Protein AF-A0A7S1M4D8-F1 (afdb_monomer_lite)

Organism: Alexandrium catenella (NCBI:txid2925)

InterPro domains:
  IPR001315 CARD domain [PS50209] (123-192)

Sequence (192 aa):
PPPGLALTLGPVRHLDATHDVLGPVLLGRRVVQRLGALAPLVGGPAPAKPLSLRAVPSAPVEALPSAEAASDALPREPVILKTAPAEVPADSRPFLLEETPEATTTEELEVMGTDLDTRDAEVQELKQQVFSRERQEAVAALDSRLAAVSQRLQDLEARGVLAGEGREQLEMQGGWLKERIRHLVRLTRKLQ

Radius of gyration: 21.68 Å; chains: 1; bounding box: 53×42×65 Å

Structure (mmCIF, N/CA/C/O backbone):
data_AF-A0A7S1M4D8-F1
#
_entry.id   AF-A0A7S1M4D8-F1
#
loop_
_atom_site.group_PDB
_atom_site.id
_atom_site.type_symbol
_atom_site.label_atom_id
_atom_site.label_alt_id
_atom_site.label_comp_id
_atom_site.label_asym_id
_atom_site.label_entity_id
_atom_site.label_seq_id
_atom_site.pdbx_PDB_ins_code
_atom_site.Cartn_x
_atom_site.Cartn_y
_atom_site.Cartn_z
_atom_site.occupancy
_atom_site.B_iso_or_equiv
_atom_site.auth_seq_id
_atom_site.auth_comp_id
_atom_site.auth_asym_id
_atom_site.auth_atom_id
_atom_site.pdbx_PDB_model_num
ATOM 1 N N . PRO A 1 1 ? -27.090 -10.532 -5.649 1.00 57.12 1 PRO A N 1
ATOM 2 C CA . PRO A 1 1 ? -26.111 -9.416 -5.684 1.00 57.12 1 PRO A CA 1
ATOM 3 C C . PRO A 1 1 ? -26.302 -8.663 -7.004 1.00 57.12 1 PRO A C 1
ATOM 5 O O . PRO A 1 1 ? -26.613 -9.329 -7.992 1.00 57.12 1 PRO A O 1
ATOM 8 N N . PRO A 1 2 ? -26.202 -7.324 -7.042 1.00 58.47 2 PRO A N 1
ATOM 9 C CA . PRO A 1 2 ? -26.192 -6.616 -8.315 1.00 58.47 2 PRO A CA 1
ATOM 10 C C . PRO A 1 2 ? -24.997 -7.099 -9.156 1.00 58.47 2 PRO A C 1
ATOM 12 O O . PRO A 1 2 ? -23.958 -7.439 -8.581 1.00 58.47 2 PRO A O 1
ATOM 15 N N . PRO A 1 3 ? -25.135 -7.166 -10.490 1.00 76.38 3 PRO A N 1
ATOM 16 C CA . PRO A 1 3 ? -24.021 -7.515 -11.360 1.00 76.38 3 PRO A CA 1
ATOM 17 C C . PRO A 1 3 ? -22.885 -6.508 -11.158 1.00 76.38 3 PRO A C 1
ATOM 19 O O . PRO A 1 3 ? -23.111 -5.297 -11.120 1.00 76.38 3 PRO A O 1
ATOM 22 N N . GLY A 1 4 ? -21.669 -7.019 -11.005 1.00 79.81 4 GLY A N 1
ATOM 23 C CA . GLY A 1 4 ? -20.479 -6.219 -10.753 1.00 79.81 4 GLY A CA 1
ATOM 24 C C . GLY A 1 4 ? -19.233 -6.903 -11.295 1.00 79.81 4 GLY A C 1
ATOM 25 O O . GLY A 1 4 ? -19.229 -8.107 -11.541 1.00 79.81 4 GLY A O 1
ATOM 26 N N . LEU A 1 5 ? -18.180 -6.114 -11.492 1.00 82.44 5 LEU A N 1
ATOM 27 C CA . LEU A 1 5 ? -16.868 -6.590 -11.913 1.00 82.44 5 LEU A CA 1
ATOM 28 C C . LEU A 1 5 ? -15.914 -6.526 -10.719 1.00 82.44 5 LEU A C 1
ATOM 30 O O . LEU A 1 5 ? -15.812 -5.486 -10.069 1.00 82.44 5 LEU A O 1
ATOM 34 N N . ALA A 1 6 ? -15.195 -7.615 -10.463 1.00 83.94 6 ALA A N 1
ATOM 35 C CA . ALA A 1 6 ? -14.139 -7.668 -9.461 1.00 83.94 6 ALA A CA 1
ATOM 36 C C . ALA A 1 6 ? -12.779 -7.871 -10.140 1.00 83.94 6 ALA A C 1
ATOM 38 O O . ALA A 1 6 ? -12.644 -8.690 -11.047 1.00 83.94 6 ALA A O 1
ATOM 39 N N . LEU A 1 7 ? -11.766 -7.135 -9.681 1.00 83.81 7 LEU A N 1
ATOM 40 C CA . LEU A 1 7 ? -10.372 -7.336 -10.072 1.00 83.81 7 LEU A CA 1
ATOM 41 C C . LEU A 1 7 ? -9.637 -8.002 -8.913 1.00 83.81 7 LEU A C 1
ATOM 43 O O . LEU A 1 7 ? -9.520 -7.429 -7.830 1.00 83.81 7 LEU A O 1
ATOM 47 N N . THR A 1 8 ? -9.130 -9.209 -9.136 1.00 83.44 8 THR A N 1
ATOM 48 C CA . THR A 1 8 ? -8.369 -9.946 -8.127 1.00 83.44 8 THR A CA 1
ATOM 49 C C . THR A 1 8 ? -6.874 -9.697 -8.299 1.00 83.44 8 THR A C 1
ATOM 51 O O . THR A 1 8 ? -6.328 -9.875 -9.387 1.00 83.44 8 THR A O 1
ATOM 54 N N . LEU A 1 9 ? -6.187 -9.340 -7.214 1.00 79.69 9 LEU A N 1
ATOM 55 C CA . LEU A 1 9 ? -4.731 -9.115 -7.199 1.00 79.69 9 LEU A CA 1
ATOM 56 C C . LEU A 1 9 ? -3.914 -10.407 -7.052 1.00 79.69 9 LEU A C 1
ATOM 58 O O . LEU A 1 9 ? -2.685 -10.375 -7.034 1.00 79.69 9 LEU A O 1
ATOM 62 N N . GLY A 1 10 ? -4.597 -11.539 -6.916 1.00 79.69 10 GLY A N 1
ATOM 63 C CA . GLY A 1 10 ? -4.019 -12.861 -6.744 1.00 79.69 10 GLY A CA 1
ATOM 64 C C . GLY A 1 10 ? -5.106 -13.935 -6.776 1.00 79.69 10 GLY A C 1
ATOM 65 O O . GLY A 1 10 ? -6.265 -13.618 -7.039 1.00 79.69 10 GLY A O 1
ATOM 66 N N . PRO A 1 11 ? -4.753 -15.202 -6.517 1.00 77.88 11 PRO A N 1
ATOM 67 C CA . PRO A 1 11 ? -5.716 -16.298 -6.490 1.00 77.88 11 PRO A CA 1
ATOM 68 C C . PRO A 1 11 ? -6.728 -16.139 -5.347 1.00 77.88 11 PRO A C 1
ATOM 70 O O . PRO A 1 11 ? -6.334 -16.013 -4.187 1.00 77.88 11 PRO A O 1
ATOM 73 N N . VAL A 1 12 ? -8.028 -16.199 -5.656 1.00 85.50 12 VAL A N 1
ATOM 74 C CA . VAL A 1 12 ? -9.113 -16.054 -4.669 1.00 85.50 12 VAL A CA 1
ATOM 75 C C . VAL A 1 12 ? -10.111 -17.208 -4.798 1.00 85.50 12 VAL A C 1
ATOM 77 O O . VAL A 1 12 ? -11.212 -17.053 -5.312 1.00 85.50 12 VAL A O 1
ATOM 80 N N . ARG A 1 13 ? -9.729 -18.382 -4.282 1.00 86.19 13 ARG A N 1
ATOM 81 C CA . ARG A 1 13 ? -10.455 -19.655 -4.493 1.00 86.19 13 ARG A CA 1
ATOM 82 C C . ARG A 1 13 ? -11.923 -19.662 -4.061 1.00 86.19 13 ARG A C 1
ATOM 84 O O . ARG A 1 13 ? -12.706 -20.468 -4.542 1.00 86.19 13 ARG A O 1
ATOM 91 N N . HIS A 1 14 ? -12.307 -18.802 -3.121 1.00 86.19 14 HIS A N 1
ATOM 92 C CA . HIS A 1 14 ? -13.698 -18.731 -2.674 1.00 86.19 14 HIS A CA 1
ATOM 93 C C . HIS A 1 14 ? -14.623 -18.055 -3.702 1.00 86.19 14 HIS A C 1
ATOM 95 O O . HIS A 1 14 ? -15.839 -18.218 -3.618 1.00 86.19 14 HIS A O 1
ATOM 101 N N . LEU A 1 15 ? -14.069 -17.316 -4.672 1.00 85.31 15 LEU A N 1
ATOM 102 C CA . LEU A 1 15 ? -14.840 -16.706 -5.757 1.00 85.31 15 LEU A CA 1
ATOM 103 C C . LEU A 1 15 ? -15.118 -17.690 -6.897 1.00 85.31 15 LEU A C 1
ATOM 105 O O . LEU A 1 15 ? -16.124 -17.521 -7.578 1.00 85.31 15 LEU A O 1
ATOM 109 N N . ASP A 1 16 ? -14.321 -18.753 -7.038 1.00 83.94 16 ASP A N 1
ATOM 110 C CA . ASP A 1 16 ? -14.433 -19.737 -8.128 1.00 83.94 16 ASP A CA 1
ATOM 111 C C . ASP A 1 16 ? -15.818 -20.412 -8.197 1.00 83.94 16 ASP A C 1
ATOM 113 O O . ASP A 1 16 ? -16.265 -20.814 -9.264 1.00 83.94 16 ASP A O 1
ATOM 117 N N . ALA A 1 17 ? -16.517 -20.534 -7.061 1.00 87.75 17 ALA A N 1
ATOM 118 C CA . ALA A 1 17 ? -17.850 -21.143 -6.990 1.00 87.75 17 ALA A CA 1
ATOM 119 C C . ALA A 1 17 ? -19.007 -20.155 -7.232 1.00 87.75 17 ALA A C 1
ATOM 121 O O . ALA A 1 17 ? -20.161 -20.570 -7.315 1.00 87.75 17 ALA A O 1
ATOM 122 N N . THR A 1 18 ? -18.728 -18.850 -7.254 1.00 88.81 18 THR A N 1
ATOM 123 C CA . THR A 1 18 ? -19.762 -17.799 -7.203 1.00 88.81 18 THR A CA 1
ATOM 124 C C . THR A 1 18 ? -19.636 -16.748 -8.300 1.00 88.81 18 THR A C 1
ATOM 126 O O . THR A 1 18 ? -20.588 -16.000 -8.514 1.00 88.81 18 THR A O 1
ATOM 129 N N . HIS A 1 19 ? -18.490 -16.675 -8.978 1.00 86.19 19 HIS A N 1
ATOM 130 C CA . HIS A 1 19 ? -18.190 -15.669 -9.988 1.00 86.19 19 HIS A CA 1
ATOM 131 C C . HIS A 1 19 ? -17.635 -16.325 -11.248 1.00 86.19 19 HIS A C 1
ATOM 133 O O . HIS A 1 19 ? -16.790 -17.216 -11.178 1.00 86.19 19 HIS A O 1
ATOM 139 N N . ASP A 1 20 ? -18.057 -15.813 -12.400 1.00 85.88 20 ASP A N 1
ATOM 140 C CA . ASP A 1 20 ? -17.483 -16.202 -13.680 1.00 85.88 20 ASP A CA 1
ATOM 141 C C . ASP A 1 20 ? -16.147 -15.481 -13.895 1.00 85.88 20 ASP A C 1
ATOM 143 O O . ASP A 1 20 ? -16.050 -14.251 -13.807 1.00 85.88 20 ASP A O 1
ATOM 147 N N . VAL A 1 21 ? -15.097 -16.245 -14.199 1.00 83.81 21 VAL A N 1
ATOM 148 C CA . VAL A 1 21 ? -13.771 -15.693 -14.493 1.00 83.81 21 VAL A CA 1
ATOM 149 C C . VAL A 1 21 ? -13.733 -15.230 -15.946 1.00 83.81 21 VAL A C 1
ATOM 151 O O . VAL A 1 21 ? -13.665 -16.041 -16.865 1.00 83.81 21 VAL A O 1
ATOM 154 N N . LEU A 1 22 ? -13.740 -13.911 -16.156 1.00 83.38 22 LEU A N 1
ATOM 155 C CA . LEU A 1 22 ? -13.691 -13.323 -17.502 1.00 83.38 22 LEU A CA 1
ATOM 156 C C . LEU A 1 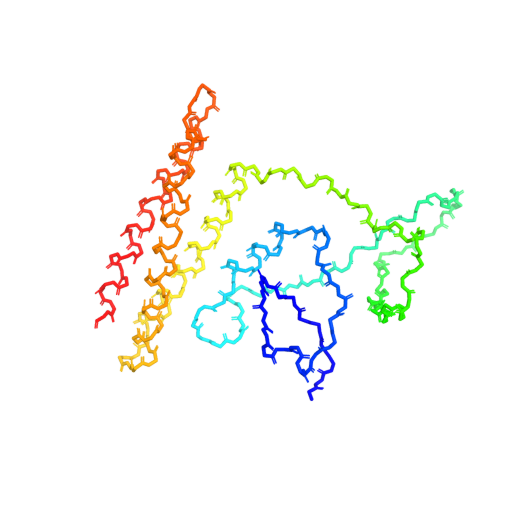22 ? -12.311 -13.436 -18.168 1.00 83.38 22 LEU A C 1
ATOM 158 O O . LEU A 1 22 ? -12.218 -13.446 -19.392 1.00 83.38 22 LEU A O 1
ATOM 162 N N . GLY A 1 23 ? -11.240 -13.501 -17.375 1.00 81.88 23 GLY A N 1
ATOM 163 C CA . GLY A 1 23 ? -9.872 -13.634 -17.868 1.00 81.88 23 GLY A CA 1
ATOM 164 C C . GLY A 1 23 ? -8.847 -12.868 -17.029 1.00 81.88 23 GLY A C 1
ATOM 165 O O . GLY A 1 23 ? -9.208 -12.141 -16.100 1.00 81.88 23 GLY A O 1
ATOM 166 N N . PRO A 1 24 ? -7.550 -13.037 -17.329 1.00 79.00 24 PRO A N 1
ATOM 167 C CA . PRO A 1 24 ? -6.489 -12.315 -16.646 1.00 79.00 24 PRO A CA 1
ATOM 168 C C . PRO A 1 24 ? -6.433 -10.847 -17.083 1.00 79.00 24 PRO A C 1
ATOM 170 O O . PRO A 1 24 ? -6.743 -10.493 -18.220 1.00 79.00 24 PRO A O 1
ATOM 173 N N . VAL A 1 25 ? -5.935 -9.990 -16.192 1.00 71.75 25 VAL A N 1
ATOM 174 C CA . VAL A 1 25 ? -5.553 -8.624 -16.557 1.00 71.75 25 VAL A CA 1
ATOM 175 C C . VAL A 1 25 ? -4.286 -8.678 -17.407 1.00 71.75 25 VAL A C 1
ATOM 177 O O . VAL A 1 25 ? -3.211 -9.024 -16.909 1.00 71.75 25 VAL A O 1
ATOM 180 N N . LEU A 1 26 ? -4.425 -8.330 -18.685 1.00 66.75 26 LEU A N 1
ATOM 181 C CA . LEU A 1 26 ? -3.321 -8.323 -19.647 1.00 66.75 26 LEU A CA 1
ATOM 182 C C . LEU A 1 26 ? -2.485 -7.039 -19.562 1.00 66.75 26 LEU A C 1
ATOM 184 O O . LEU A 1 26 ? -1.266 -7.097 -19.676 1.00 66.75 26 LEU A O 1
ATOM 188 N N . LEU A 1 27 ? -3.132 -5.899 -19.300 1.00 67.69 27 LEU A N 1
ATOM 189 C CA . LEU A 1 27 ? -2.520 -4.568 -19.311 1.00 67.69 27 LEU A CA 1
ATOM 190 C C . LEU A 1 27 ? -2.776 -3.805 -18.016 1.00 67.69 27 LEU A C 1
ATOM 192 O O . LEU A 1 27 ? -3.723 -4.081 -17.284 1.00 67.69 27 LEU A O 1
ATOM 196 N N . GLY A 1 28 ? -1.926 -2.819 -17.722 1.00 71.88 28 GLY A N 1
ATOM 197 C CA . GLY A 1 28 ? -2.133 -1.954 -16.561 1.00 71.88 28 GLY A CA 1
ATOM 198 C C . GLY A 1 28 ? -1.924 -2.659 -15.218 1.00 71.88 28 GLY A C 1
ATOM 199 O O . GLY A 1 28 ? -2.436 -2.197 -14.200 1.00 71.88 28 GLY A O 1
ATOM 200 N N . ARG A 1 29 ? -1.129 -3.740 -15.172 1.00 74.44 29 ARG A N 1
ATOM 201 C CA . ARG A 1 29 ? -0.730 -4.413 -13.918 1.00 74.44 29 ARG A CA 1
ATOM 202 C C . ARG A 1 29 ? -0.230 -3.429 -12.858 1.00 74.44 29 ARG A C 1
ATOM 204 O O . ARG A 1 29 ? -0.531 -3.598 -11.683 1.00 74.44 29 ARG A O 1
ATOM 211 N N . ARG A 1 30 ? 0.470 -2.370 -13.276 1.00 74.12 30 ARG A N 1
ATOM 212 C CA . ARG A 1 30 ? 0.946 -1.281 -12.406 1.00 74.12 30 ARG A CA 1
ATOM 213 C C . ARG A 1 30 ? -0.204 -0.506 -11.765 1.00 74.12 30 ARG A C 1
ATOM 215 O O . ARG A 1 30 ? -0.201 -0.280 -10.560 1.00 74.12 30 ARG A O 1
ATOM 222 N N . VAL A 1 31 ? -1.217 -0.146 -12.554 1.00 79.38 31 VAL A N 1
ATOM 223 C CA . VAL A 1 31 ? -2.439 0.494 -12.046 1.00 79.38 31 VAL A CA 1
ATOM 224 C C . VAL A 1 31 ? -3.123 -0.438 -11.056 1.00 79.38 31 VAL A C 1
ATOM 226 O O . VAL A 1 31 ? -3.460 -0.016 -9.960 1.00 79.38 31 VAL A O 1
ATOM 229 N N . VAL A 1 32 ? -3.230 -1.722 -11.386 1.00 82.81 32 VAL A N 1
ATOM 230 C CA . VAL A 1 32 ? -3.814 -2.741 -10.508 1.00 82.81 32 VAL A CA 1
ATOM 231 C C . VAL A 1 32 ? -3.030 -2.899 -9.196 1.00 82.81 32 VAL A C 1
ATOM 233 O O . VAL A 1 32 ? -3.632 -2.972 -8.128 1.00 82.81 32 VAL A O 1
ATOM 236 N N . GLN A 1 33 ? -1.697 -2.859 -9.229 1.00 83.69 33 GLN A N 1
ATOM 237 C CA . GLN A 1 33 ? -0.863 -2.857 -8.021 1.00 83.69 33 GLN A CA 1
ATOM 238 C C . GLN A 1 33 ? -1.064 -1.595 -7.177 1.00 83.69 33 GLN A C 1
ATOM 240 O O . GLN A 1 33 ? -1.179 -1.701 -5.957 1.00 83.69 33 GLN A O 1
ATOM 245 N N . ARG A 1 34 ? -1.152 -0.413 -7.802 1.00 84.00 34 ARG A N 1
ATOM 246 C CA . ARG A 1 34 ? -1.465 0.846 -7.106 1.00 84.00 34 ARG A CA 1
ATOM 247 C C . ARG A 1 34 ? -2.858 0.810 -6.480 1.00 84.00 34 ARG A C 1
ATOM 249 O O . ARG A 1 34 ? -3.006 1.190 -5.327 1.00 84.00 34 ARG A O 1
ATOM 256 N N . LEU A 1 35 ? -3.857 0.294 -7.196 1.00 84.06 35 LEU A N 1
ATOM 257 C CA . LEU A 1 35 ? -5.199 0.061 -6.653 1.00 84.06 35 LEU A CA 1
ATOM 258 C C . LEU A 1 35 ? -5.141 -0.873 -5.439 1.00 84.06 35 LEU A C 1
ATOM 260 O O . LEU A 1 35 ? -5.786 -0.612 -4.431 1.00 84.06 35 LEU A O 1
ATOM 264 N N . GLY A 1 36 ? -4.308 -1.913 -5.502 1.00 85.56 36 GLY A N 1
ATOM 265 C CA . GLY A 1 36 ? -4.050 -2.791 -4.367 1.00 85.56 36 GLY A CA 1
ATOM 266 C C . GLY A 1 36 ? -3.360 -2.118 -3.186 1.00 85.56 36 GLY A C 1
ATOM 267 O O . GLY A 1 36 ? -3.671 -2.440 -2.045 1.00 85.56 36 GLY A O 1
ATOM 268 N N . ALA A 1 37 ? -2.453 -1.173 -3.431 1.00 87.06 37 ALA A N 1
ATOM 269 C CA . ALA A 1 37 ? -1.824 -0.380 -2.375 1.00 87.06 37 ALA A CA 1
ATOM 270 C C . ALA A 1 37 ? -2.839 0.523 -1.649 1.00 87.06 37 ALA A C 1
ATOM 272 O O . ALA A 1 37 ? -2.722 0.728 -0.442 1.00 87.06 37 ALA A O 1
ATOM 273 N N . LEU A 1 38 ? -3.855 1.000 -2.376 1.00 85.88 38 LEU A N 1
ATOM 274 C CA . LEU A 1 38 ? -4.949 1.833 -1.866 1.00 85.88 38 LEU A CA 1
ATOM 275 C C . LEU A 1 38 ? -6.070 1.040 -1.178 1.00 85.88 38 LEU A C 1
ATOM 277 O O . LEU A 1 38 ? -6.971 1.649 -0.600 1.00 85.88 38 LEU A O 1
ATOM 281 N N . ALA A 1 39 ? -6.055 -0.293 -1.265 1.00 84.94 39 ALA A N 1
ATOM 282 C CA . ALA A 1 39 ? -7.073 -1.121 -0.636 1.00 84.94 39 ALA A CA 1
ATOM 283 C C . ALA A 1 39 ? -6.999 -0.962 0.893 1.00 84.94 39 ALA A C 1
ATOM 285 O O . ALA A 1 39 ? -5.898 -1.066 1.451 1.00 84.94 39 ALA A O 1
ATOM 286 N N . PRO A 1 40 ? -8.133 -0.704 1.566 1.00 84.00 40 PRO A N 1
ATOM 287 C CA . PRO A 1 40 ? -8.158 -0.539 3.010 1.00 84.00 40 PRO A CA 1
ATOM 288 C C . PRO A 1 40 ? -7.843 -1.872 3.694 1.00 84.00 40 PRO A C 1
ATOM 290 O O . PRO A 1 40 ? -8.315 -2.930 3.271 1.00 84.00 40 PRO A O 1
ATOM 293 N N . LEU A 1 41 ? -7.061 -1.824 4.768 1.00 82.56 41 LEU A N 1
ATOM 294 C CA . LEU A 1 41 ? -6.899 -2.955 5.689 1.00 82.56 41 LEU A CA 1
ATOM 295 C C . LEU A 1 41 ? -7.924 -2.914 6.828 1.00 82.56 41 LEU A C 1
ATOM 297 O O . LEU A 1 41 ? -8.144 -3.920 7.499 1.00 82.56 41 LEU A O 1
ATOM 301 N N . VAL A 1 42 ? -8.536 -1.747 7.045 1.00 77.00 42 VAL A N 1
ATOM 302 C CA . VAL A 1 42 ? -9.426 -1.429 8.164 1.00 77.00 42 VAL A CA 1
ATOM 303 C C . VAL A 1 42 ? -10.565 -0.544 7.653 1.00 77.00 42 VAL A C 1
ATOM 305 O O . VAL A 1 42 ? -10.361 0.233 6.729 1.00 77.00 42 VAL A O 1
ATOM 308 N N . GLY A 1 43 ? -11.752 -0.615 8.262 1.00 62.78 43 GLY A N 1
ATOM 309 C CA . GLY A 1 43 ? -12.792 0.403 8.039 1.00 62.78 43 GLY A CA 1
ATOM 310 C C . GLY A 1 43 ? -13.778 0.119 6.901 1.00 62.78 43 GLY A C 1
ATOM 311 O O . GLY A 1 43 ? -14.476 1.023 6.449 1.00 62.78 43 GLY A O 1
ATOM 312 N N . GLY A 1 44 ? -13.898 -1.139 6.470 1.00 71.56 44 GLY A N 1
ATOM 313 C CA . GLY A 1 44 ? -14.871 -1.566 5.461 1.00 71.56 44 GLY A CA 1
ATOM 314 C C . GLY A 1 44 ? -14.288 -1.663 4.045 1.00 71.56 44 GLY A C 1
ATOM 315 O O . GLY A 1 44 ? -13.079 -1.582 3.860 1.00 71.56 44 GLY A O 1
ATOM 316 N N . PRO A 1 45 ? -15.129 -1.896 3.021 1.00 74.25 45 PRO A N 1
ATOM 317 C CA . PRO A 1 45 ? -14.658 -2.235 1.676 1.00 74.25 45 PRO A CA 1
ATOM 318 C C . PRO A 1 45 ? -14.204 -1.027 0.837 1.00 74.25 45 PRO A C 1
ATOM 320 O O . PRO A 1 45 ? -13.781 -1.210 -0.304 1.00 74.25 45 PRO A O 1
ATOM 323 N N . ALA A 1 46 ? -14.338 0.202 1.345 1.00 74.00 46 ALA A N 1
ATOM 324 C CA . ALA A 1 46 ? -14.108 1.419 0.571 1.00 74.00 46 ALA A CA 1
ATOM 325 C C . ALA A 1 46 ? -12.682 1.967 0.771 1.00 74.00 46 ALA A C 1
ATOM 327 O O . ALA A 1 46 ? -12.241 2.095 1.911 1.00 74.00 46 ALA A O 1
ATOM 328 N N . PRO A 1 47 ? -11.959 2.334 -0.304 1.00 77.69 47 PRO A N 1
ATOM 329 C CA . PRO A 1 47 ? -10.646 2.960 -0.179 1.00 77.69 47 PRO A CA 1
ATOM 330 C C . PRO A 1 47 ? -10.749 4.339 0.481 1.00 77.69 47 PRO A C 1
ATOM 332 O O . PRO A 1 47 ? -11.710 5.075 0.253 1.00 77.69 47 PRO A O 1
ATOM 335 N N . ALA A 1 48 ? -9.708 4.727 1.224 1.00 72.25 48 ALA A N 1
ATOM 336 C CA . ALA A 1 48 ? -9.640 6.033 1.891 1.00 72.25 48 ALA A CA 1
ATOM 337 C C . ALA A 1 48 ? -9.724 7.215 0.905 1.00 72.25 48 ALA A C 1
ATOM 339 O O . ALA A 1 48 ? -10.223 8.290 1.237 1.00 72.25 48 ALA A O 1
ATOM 340 N N . LYS A 1 49 ? -9.244 7.019 -0.331 1.00 73.44 49 LYS A N 1
ATOM 341 C CA . LYS A 1 49 ? -9.382 7.983 -1.428 1.00 73.44 49 LYS A CA 1
ATOM 342 C C . LYS A 1 49 ? -10.420 7.466 -2.426 1.00 73.44 49 LYS A C 1
ATOM 344 O O . LYS A 1 49 ? -10.267 6.336 -2.890 1.00 73.44 49 LYS A O 1
ATOM 349 N N . PRO A 1 50 ? -11.438 8.264 -2.797 1.00 74.12 50 PRO A N 1
ATOM 350 C CA . PRO A 1 50 ? -12.431 7.842 -3.775 1.00 74.12 50 PRO A CA 1
ATOM 351 C C . PRO A 1 50 ? -11.769 7.614 -5.136 1.00 74.12 50 PRO A C 1
ATOM 353 O O . PRO A 1 50 ? -10.960 8.421 -5.597 1.00 74.12 50 PRO A O 1
ATOM 356 N N . LEU A 1 5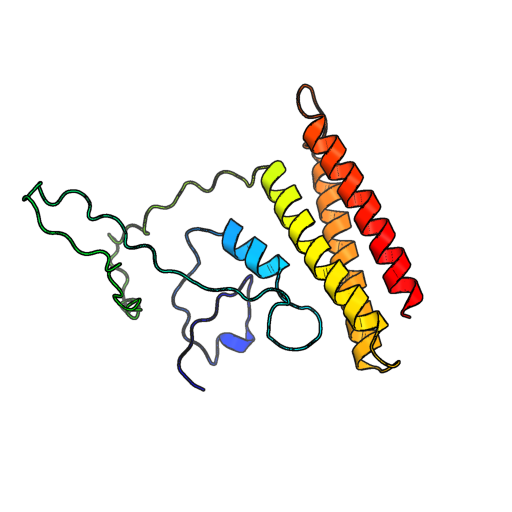1 ? -12.134 6.508 -5.780 1.00 70.75 51 LEU A N 1
ATOM 357 C CA . LEU A 1 51 ? -11.604 6.101 -7.077 1.00 70.75 51 LEU A CA 1
ATOM 358 C C . LEU A 1 51 ? -12.724 6.088 -8.109 1.00 70.75 51 LEU A C 1
ATOM 360 O O . LEU A 1 51 ? -13.850 5.689 -7.820 1.00 70.75 51 LEU A O 1
ATOM 364 N N . SER A 1 52 ? -12.403 6.512 -9.328 1.00 73.12 52 SER A N 1
ATOM 365 C CA . SER A 1 52 ? -13.310 6.416 -10.468 1.00 73.12 52 SER A CA 1
ATOM 366 C C . SER A 1 52 ? -12.592 5.763 -11.640 1.00 73.12 52 SER A C 1
ATOM 368 O O . SER A 1 52 ? -11.415 6.024 -11.890 1.00 73.12 52 SER A O 1
ATOM 370 N N . LEU A 1 53 ? -13.305 4.885 -12.344 1.00 65.88 53 LEU A N 1
ATOM 371 C CA . LEU A 1 53 ? -12.845 4.308 -13.598 1.00 65.88 53 LEU A CA 1
ATOM 372 C C . LEU A 1 53 ? -13.448 5.125 -14.732 1.00 65.88 53 LEU A C 1
ATOM 374 O O . LEU A 1 53 ? -14.666 5.271 -14.825 1.00 65.88 53 LEU A O 1
ATOM 378 N N . ARG A 1 54 ? -12.588 5.657 -15.596 1.00 63.56 54 ARG A N 1
ATOM 379 C CA . ARG A 1 54 ? -13.011 6.356 -16.803 1.00 63.56 54 ARG A CA 1
ATOM 380 C C . ARG A 1 54 ? -12.618 5.521 -18.008 1.00 63.56 54 ARG A C 1
ATOM 382 O O . ARG A 1 54 ? -11.437 5.265 -18.219 1.00 63.56 54 ARG A O 1
ATOM 389 N N . ALA A 1 55 ? -13.609 5.132 -18.802 1.00 61.06 55 ALA A N 1
ATOM 390 C CA . ALA A 1 55 ? -13.348 4.610 -20.131 1.00 61.06 55 ALA A CA 1
ATOM 391 C C . ALA A 1 55 ? -12.799 5.752 -20.990 1.00 61.06 55 ALA A C 1
ATOM 393 O O . ALA A 1 55 ? -13.436 6.799 -21.129 1.00 61.06 55 ALA A O 1
ATOM 394 N N . VAL A 1 56 ? -11.593 5.568 -21.518 1.00 55.81 56 VAL A N 1
ATOM 395 C CA . VAL A 1 56 ? -11.063 6.438 -22.563 1.00 55.81 56 VAL A CA 1
ATOM 396 C C . VAL A 1 56 ? -11.418 5.755 -23.878 1.00 55.81 56 VAL A C 1
ATOM 398 O O . VAL A 1 56 ? -11.001 4.611 -24.069 1.00 55.81 56 VAL A O 1
ATOM 401 N N . PRO A 1 57 ? -12.221 6.384 -24.753 1.00 57.59 57 PRO A N 1
ATOM 402 C CA . PRO A 1 57 ? -12.488 5.806 -26.058 1.00 57.59 57 PRO A CA 1
ATOM 403 C C . PRO A 1 57 ? -11.147 5.621 -26.769 1.00 57.59 57 PRO A C 1
ATOM 405 O O . PRO A 1 57 ? -10.365 6.568 -26.878 1.00 57.59 57 PRO A O 1
ATOM 408 N N . SER A 1 58 ? -10.855 4.397 -27.213 1.00 51.22 58 SER A N 1
ATOM 409 C CA . SER A 1 58 ? -9.728 4.169 -28.111 1.00 51.22 58 SER A CA 1
ATOM 410 C C . SER A 1 58 ? -9.985 5.015 -29.349 1.00 51.22 58 SER A C 1
ATOM 412 O O . SER A 1 58 ? -11.018 4.826 -29.997 1.00 51.22 58 SER A O 1
ATOM 414 N N . ALA A 1 59 ? -9.099 5.968 -29.647 1.00 51.69 59 ALA A N 1
ATOM 415 C CA . ALA A 1 59 ? -9.206 6.737 -30.876 1.00 51.69 59 ALA A CA 1
ATOM 416 C C . ALA A 1 59 ? -9.362 5.743 -32.040 1.00 51.69 59 ALA A C 1
ATOM 418 O O . ALA A 1 59 ? -8.595 4.775 -32.099 1.00 51.69 59 ALA A O 1
ATOM 419 N N . PRO A 1 60 ? -10.379 5.905 -32.903 1.00 51.75 60 PRO A N 1
ATOM 420 C CA . PRO A 1 60 ? -10.544 5.019 -34.038 1.00 51.75 60 PRO A CA 1
ATOM 421 C C . PRO A 1 60 ? -9.257 5.072 -34.858 1.00 51.75 60 PRO A C 1
ATOM 423 O O . PRO A 1 60 ? -8.815 6.146 -35.267 1.00 51.75 60 PRO A O 1
ATOM 426 N N . VAL A 1 61 ? -8.636 3.908 -35.040 1.00 51.53 61 VAL A N 1
ATOM 427 C CA . VAL A 1 61 ? -7.526 3.724 -35.972 1.00 51.53 61 VAL A CA 1
ATOM 428 C C . VAL A 1 61 ? -8.084 4.048 -37.357 1.00 51.53 61 VAL A C 1
ATOM 430 O O . VAL A 1 61 ? -8.846 3.265 -37.911 1.00 51.53 61 VAL A O 1
ATOM 433 N N . GLU A 1 62 ? -7.792 5.263 -37.821 1.00 45.69 62 GLU A N 1
ATOM 434 C CA . GLU A 1 62 ? -8.034 5.802 -39.163 1.00 45.69 62 GLU A CA 1
ATOM 435 C C . GLU A 1 62 ? -9.370 5.406 -39.819 1.00 45.69 62 GLU A C 1
ATOM 437 O O . GLU A 1 62 ? -9.431 4.599 -40.744 1.00 45.69 62 GLU A O 1
ATOM 442 N N . ALA A 1 63 ? -10.450 6.082 -39.423 1.00 47.41 63 ALA A N 1
ATOM 443 C CA . ALA A 1 63 ? -11.445 6.475 -40.414 1.00 47.41 63 ALA A CA 1
ATOM 444 C C . ALA A 1 63 ? -11.046 7.866 -40.927 1.00 47.41 63 ALA A C 1
ATOM 446 O O . ALA A 1 63 ? -10.838 8.787 -40.139 1.00 47.41 63 ALA A O 1
ATOM 447 N N . LEU A 1 64 ? -10.876 7.961 -42.246 1.00 49.25 64 LEU A N 1
ATOM 448 C CA . LEU A 1 64 ? -10.462 9.130 -43.026 1.00 49.25 64 LEU A CA 1
ATOM 449 C C . LEU A 1 64 ? -11.063 10.470 -42.549 1.00 49.25 64 LEU A C 1
ATOM 451 O O . LEU A 1 64 ? -12.190 10.503 -42.049 1.00 49.25 64 LEU A O 1
ATOM 455 N N . PRO A 1 65 ? -10.355 11.595 -42.770 1.00 49.44 65 PRO A N 1
ATOM 456 C CA . PRO A 1 65 ? -10.810 12.905 -42.333 1.00 49.44 65 PRO A CA 1
ATOM 457 C C . PRO A 1 65 ? -12.046 13.321 -43.131 1.00 49.44 65 PRO A C 1
ATOM 459 O O . PRO A 1 65 ? -11.954 13.624 -44.320 1.00 49.44 65 PRO A O 1
ATOM 462 N N . SER A 1 66 ? -13.200 13.377 -42.468 1.00 45.41 66 SER A N 1
ATOM 463 C CA . SER A 1 66 ? -14.342 14.134 -42.967 1.00 45.41 66 SER A CA 1
ATOM 464 C C . SER A 1 66 ? -14.695 15.225 -41.968 1.00 45.41 66 SER A C 1
ATOM 466 O O . SER A 1 66 ? -14.855 14.988 -40.773 1.00 45.41 66 SE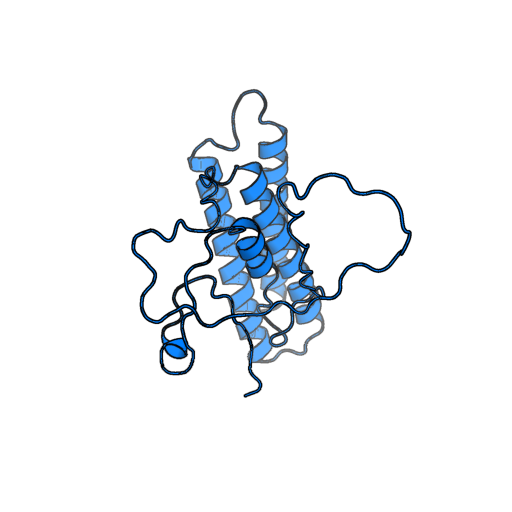R A O 1
ATOM 468 N N . ALA A 1 67 ? -14.713 16.430 -42.520 1.00 49.62 67 ALA A N 1
ATOM 469 C CA . ALA A 1 67 ? -14.777 17.732 -41.892 1.00 49.62 67 ALA A CA 1
ATOM 470 C C . ALA A 1 67 ? -15.914 17.930 -40.873 1.00 49.62 67 ALA A C 1
ATOM 472 O O . ALA A 1 67 ? -17.031 17.461 -41.060 1.00 49.62 67 ALA A O 1
ATOM 473 N N . GLU A 1 68 ? -15.573 18.734 -39.861 1.00 56.34 68 GLU A N 1
ATOM 474 C CA . GLU A 1 68 ? -16.406 19.777 -39.250 1.00 56.34 68 GLU A CA 1
ATOM 475 C C . GLU A 1 68 ? -17.803 19.389 -38.735 1.00 56.34 68 GLU A C 1
ATOM 477 O O . GLU A 1 68 ? -18.792 19.448 -39.455 1.00 56.34 68 GLU A O 1
ATOM 482 N N . ALA A 1 69 ? -17.906 19.176 -37.419 1.00 46.81 69 ALA A N 1
ATOM 483 C CA . ALA A 1 69 ? -18.947 19.803 -36.598 1.00 46.81 69 ALA A CA 1
ATOM 484 C C . ALA A 1 69 ? -18.614 19.667 -35.105 1.00 46.81 69 ALA A C 1
ATOM 486 O O . ALA A 1 69 ? -18.260 18.601 -34.609 1.00 46.81 69 ALA A O 1
ATOM 487 N N . ALA A 1 70 ? -18.743 20.783 -34.397 1.00 51.47 70 ALA A N 1
ATOM 488 C CA . ALA A 1 70 ? -18.564 20.921 -32.964 1.00 51.47 70 ALA A CA 1
ATOM 489 C C . ALA A 1 70 ? -19.498 20.014 -32.145 1.00 51.47 70 ALA A C 1
ATOM 491 O O . ALA A 1 70 ? -20.694 19.963 -32.419 1.00 51.47 70 ALA A O 1
ATOM 492 N N . SER A 1 71 ? -18.988 19.422 -31.061 1.00 44.72 71 SER A N 1
ATOM 493 C CA . SER A 1 71 ? -19.704 19.383 -29.779 1.00 44.72 71 SER A CA 1
ATOM 494 C C . SER A 1 71 ? -18.792 18.903 -28.651 1.00 44.72 71 SER A C 1
ATOM 496 O O . SER A 1 71 ? -18.139 17.868 -28.750 1.00 44.72 71 SER A O 1
ATOM 498 N N . ASP A 1 72 ? -18.809 19.658 -27.559 1.00 46.56 72 ASP A N 1
ATOM 499 C CA . ASP A 1 72 ? -18.159 19.445 -26.263 1.00 46.56 72 ASP A CA 1
ATOM 500 C C . ASP A 1 72 ? -18.812 18.291 -25.462 1.00 46.56 72 ASP A C 1
ATOM 502 O O . ASP A 1 72 ? -19.094 18.377 -24.267 1.00 46.56 72 ASP A O 1
ATOM 506 N N . ALA A 1 73 ? -19.124 17.190 -26.145 1.00 50.38 73 ALA A N 1
ATOM 507 C CA . ALA A 1 73 ? -19.766 16.019 -25.576 1.00 50.38 73 ALA A CA 1
ATOM 508 C C . ALA A 1 73 ? -18.848 14.815 -25.776 1.00 50.38 73 ALA A C 1
ATOM 510 O O . ALA A 1 73 ? -18.857 14.158 -26.814 1.00 50.38 73 ALA A O 1
ATOM 511 N N . LEU A 1 74 ? -18.046 14.522 -24.751 1.00 48.69 74 LEU A N 1
ATOM 512 C CA . LEU A 1 74 ? -17.353 13.241 -24.641 1.00 48.69 74 LEU A CA 1
ATOM 513 C C . LEU A 1 74 ? -18.363 12.111 -24.915 1.00 48.69 74 LEU A C 1
ATOM 515 O O . LEU A 1 74 ? -19.405 12.092 -24.248 1.00 48.69 74 LEU A O 1
ATOM 519 N N . PRO A 1 75 ? -18.093 11.174 -25.842 1.00 45.97 75 PRO A N 1
ATOM 520 C CA . PRO A 1 75 ? -18.980 10.042 -26.061 1.00 45.97 75 PRO A CA 1
ATOM 521 C C . PRO A 1 75 ? -19.067 9.231 -24.763 1.00 45.97 75 PRO A C 1
ATOM 523 O O . PRO A 1 75 ? -18.102 8.614 -24.315 1.00 45.97 75 PRO A O 1
ATOM 526 N N . ARG A 1 76 ? -20.237 9.294 -24.118 1.00 46.06 76 ARG A N 1
ATOM 527 C CA . ARG A 1 76 ? -20.603 8.534 -22.914 1.00 46.06 76 ARG A CA 1
ATOM 528 C C . ARG A 1 76 ? -21.151 7.168 -23.314 1.00 46.06 76 ARG A C 1
ATOM 530 O O . ARG A 1 76 ? -22.241 6.795 -22.885 1.00 46.06 76 ARG A O 1
ATOM 537 N N . GLU A 1 77 ? -20.452 6.444 -24.180 1.00 45.47 77 GLU A N 1
ATOM 538 C CA . GLU A 1 77 ? -20.867 5.070 -24.438 1.00 45.47 77 GLU A CA 1
ATOM 539 C C . GLU A 1 77 ? -20.543 4.221 -23.201 1.00 45.47 77 GLU A C 1
ATOM 541 O O . GLU A 1 77 ? -19.425 4.289 -22.677 1.00 45.47 77 GLU A O 1
ATOM 546 N N . PRO A 1 78 ? -21.523 3.472 -22.667 1.00 42.66 78 PRO A N 1
ATOM 547 C CA . PRO A 1 78 ? -21.279 2.582 -21.547 1.00 42.66 78 PRO A CA 1
ATOM 548 C C . PRO A 1 78 ? -20.234 1.546 -21.959 1.00 42.66 78 PRO A C 1
ATOM 550 O O . PRO A 1 78 ? -20.249 1.051 -23.084 1.00 42.66 78 PRO A O 1
ATOM 553 N N . VAL A 1 79 ? -19.334 1.192 -21.042 1.00 44.34 79 VAL A N 1
ATOM 554 C CA . VAL A 1 79 ? -18.431 0.053 -21.239 1.00 44.34 79 VAL A CA 1
ATOM 555 C C . VAL A 1 79 ? -19.296 -1.192 -21.426 1.00 44.34 79 VAL A C 1
ATOM 557 O O . VAL A 1 79 ? -19.869 -1.706 -20.466 1.00 44.34 79 VAL A O 1
ATOM 560 N N . ILE A 1 80 ? -19.427 -1.660 -22.668 1.00 40.56 80 ILE A N 1
ATOM 561 C CA . ILE A 1 80 ? -20.173 -2.879 -22.975 1.00 40.56 80 ILE A CA 1
ATOM 562 C C . ILE A 1 80 ? -19.250 -4.059 -22.682 1.00 40.56 80 ILE A C 1
ATOM 564 O O . ILE A 1 80 ? -18.451 -4.472 -23.523 1.00 40.56 80 ILE A O 1
ATOM 568 N N . LEU A 1 81 ? -19.358 -4.598 -21.469 1.00 39.03 81 LEU A N 1
ATOM 569 C CA . LEU A 1 81 ? -18.747 -5.874 -21.117 1.00 39.03 81 LEU A CA 1
ATOM 570 C C . LEU A 1 81 ? -19.497 -6.976 -21.870 1.00 39.03 81 LEU A C 1
ATOM 572 O O . LEU A 1 81 ? -20.625 -7.323 -21.526 1.00 39.03 81 LEU A O 1
ATOM 576 N N . LYS A 1 82 ? -18.888 -7.496 -22.935 1.00 39.03 82 LYS A N 1
ATOM 577 C CA . LYS A 1 82 ? -19.375 -8.698 -23.612 1.00 39.03 82 LYS A CA 1
ATOM 578 C C . LYS A 1 82 ? -18.767 -9.909 -22.921 1.00 39.03 82 LYS A C 1
ATOM 580 O O . LYS A 1 82 ? -17.561 -9.931 -22.679 1.00 39.03 82 LYS A O 1
ATOM 585 N N . THR A 1 83 ? -19.591 -10.905 -22.614 1.00 37.12 83 THR A N 1
ATOM 586 C CA . THR A 1 83 ? -19.110 -12.208 -22.154 1.00 37.12 83 THR A CA 1
ATOM 587 C C . THR A 1 83 ? -18.134 -12.752 -23.190 1.00 37.12 83 THR A C 1
ATOM 589 O O . THR A 1 83 ? -18.435 -12.727 -24.388 1.00 37.12 83 THR A O 1
ATOM 592 N N . ALA A 1 84 ? -16.956 -13.194 -22.745 1.00 40.19 84 ALA A N 1
ATOM 593 C CA . ALA A 1 84 ? -16.008 -13.842 -23.639 1.00 40.19 84 ALA A CA 1
ATOM 594 C C . ALA A 1 84 ? -16.705 -15.048 -24.303 1.00 40.19 84 ALA A C 1
ATOM 596 O O . ALA A 1 84 ? -17.424 -15.778 -23.613 1.00 40.19 84 ALA A O 1
ATOM 597 N N . PRO A 1 85 ? -16.569 -15.240 -25.628 1.00 49.00 85 PRO A N 1
ATOM 598 C CA . PRO A 1 85 ? -17.137 -16.409 -26.287 1.00 49.00 85 PRO A CA 1
ATOM 599 C C . PRO A 1 85 ? -16.577 -17.686 -25.645 1.00 49.00 85 PRO A C 1
ATOM 601 O O . PRO A 1 85 ? -15.412 -17.720 -25.250 1.00 49.00 85 PRO A O 1
ATOM 604 N N . ALA A 1 86 ? -17.410 -18.729 -25.539 1.00 47.50 86 ALA A N 1
ATOM 605 C CA . ALA A 1 86 ? -17.036 -20.010 -24.922 1.00 47.50 86 ALA A CA 1
ATOM 606 C C . ALA A 1 86 ? -15.793 -20.644 -25.574 1.00 47.50 86 ALA A C 1
ATOM 608 O O . ALA A 1 86 ? -15.045 -21.369 -24.926 1.00 47.50 86 ALA A O 1
ATOM 609 N N . GLU A 1 87 ? -15.559 -20.314 -26.843 1.00 45.56 87 GLU A N 1
ATOM 610 C CA . GLU A 1 87 ? -14.344 -20.622 -27.577 1.00 45.56 87 GLU A CA 1
ATOM 611 C C . GLU A 1 87 ? -13.698 -19.299 -27.983 1.00 45.56 87 GLU A C 1
ATOM 613 O O . GLU A 1 87 ? -14.263 -18.528 -28.760 1.00 45.56 87 GLU A O 1
ATOM 618 N N . VAL A 1 88 ? -12.521 -19.013 -27.429 1.00 49.59 88 VAL A N 1
ATOM 619 C CA . VAL A 1 88 ? -11.666 -17.930 -27.913 1.00 49.59 88 VAL A CA 1
ATOM 620 C C . VAL A 1 88 ? -11.073 -18.418 -29.240 1.00 49.59 88 VAL A C 1
ATOM 622 O O . VAL A 1 88 ? -10.349 -19.416 -29.214 1.00 49.59 88 VAL A O 1
ATOM 625 N N . PRO A 1 89 ? -11.371 -17.784 -30.395 1.00 61.22 89 PRO A N 1
ATOM 626 C CA . PRO A 1 89 ? -10.777 -18.179 -31.671 1.00 61.22 89 PRO A CA 1
ATOM 627 C C . PRO A 1 89 ? -9.258 -18.300 -31.534 1.00 61.22 89 PRO A C 1
ATOM 629 O O . PRO A 1 89 ? -8.650 -17.423 -30.916 1.00 61.22 89 PRO A O 1
ATOM 632 N N . ALA A 1 90 ? -8.644 -19.333 -32.121 1.00 51.75 90 ALA A N 1
ATOM 633 C CA . ALA A 1 90 ? -7.190 -19.547 -32.059 1.00 51.75 90 ALA A CA 1
ATOM 634 C C . ALA A 1 90 ? -6.384 -18.330 -32.562 1.00 51.75 90 ALA A C 1
ATOM 636 O O . ALA A 1 90 ? -5.237 -18.122 -32.169 1.00 51.75 90 ALA A O 1
ATOM 637 N N . ASP A 1 91 ? -7.029 -17.490 -33.372 1.00 47.47 91 ASP A N 1
ATOM 638 C CA . ASP A 1 91 ? -6.458 -16.308 -34.011 1.00 47.47 91 ASP A CA 1
ATOM 639 C C . ASP A 1 91 ? -6.691 -15.022 -33.197 1.00 47.47 91 ASP A C 1
ATOM 641 O O . ASP A 1 91 ? -6.311 -13.927 -33.624 1.00 47.47 91 ASP A O 1
ATOM 645 N N . SER A 1 92 ? -7.331 -15.132 -32.028 1.00 43.91 92 SER A N 1
ATOM 646 C CA . SER A 1 92 ? -7.577 -14.005 -31.130 1.00 43.91 92 SER A CA 1
ATOM 647 C C . SER A 1 92 ? -6.252 -13.529 -30.563 1.00 43.91 92 SER A C 1
ATOM 649 O O . SER A 1 92 ? -5.718 -14.085 -29.604 1.00 43.91 92 SER A O 1
ATOM 651 N N . ARG A 1 93 ? -5.706 -12.472 -31.160 1.00 41.16 93 ARG A N 1
ATOM 652 C CA . ARG A 1 93 ? -4.559 -11.780 -30.586 1.00 41.16 93 ARG A CA 1
ATOM 653 C C . ARG A 1 93 ? -5.048 -11.073 -29.319 1.00 41.16 93 ARG A C 1
ATOM 655 O O . ARG A 1 93 ? -6.009 -10.305 -29.422 1.00 41.16 93 ARG A O 1
ATOM 662 N N . PRO A 1 94 ? -4.449 -11.315 -28.137 1.00 45.28 94 PRO A N 1
ATOM 663 C CA . PRO A 1 94 ? -4.734 -10.485 -26.974 1.00 45.28 94 PRO A CA 1
ATOM 664 C C . PRO A 1 94 ? -4.583 -9.018 -27.386 1.00 45.28 94 PRO A C 1
ATOM 666 O O . PRO A 1 94 ? -3.664 -8.697 -28.145 1.00 45.28 94 PRO A O 1
ATOM 669 N N . PHE A 1 95 ? -5.500 -8.152 -26.933 1.00 41.62 95 PHE A N 1
ATOM 670 C CA . PHE A 1 95 ? -5.345 -6.702 -27.062 1.00 41.62 95 PHE A CA 1
ATOM 671 C C . PHE A 1 95 ? -3.919 -6.370 -26.644 1.00 41.62 95 PHE A C 1
ATOM 673 O O . PHE A 1 95 ? -3.584 -6.626 -25.491 1.00 41.62 95 PHE A O 1
ATOM 680 N N . LEU A 1 96 ? -3.120 -5.941 -27.629 1.00 40.56 96 LEU A N 1
ATOM 681 C CA . LEU A 1 96 ? -1.706 -5.584 -27.566 1.00 40.56 96 LEU A CA 1
ATOM 682 C C . LEU A 1 96 ? -1.056 -6.009 -26.243 1.00 40.56 96 LEU A C 1
ATOM 684 O O . LEU A 1 96 ? -1.166 -5.297 -25.251 1.00 40.56 96 LEU A O 1
ATOM 688 N N . LEU A 1 97 ? -0.421 -7.183 -26.211 1.00 41.22 97 LEU A N 1
ATOM 689 C CA . LEU A 1 97 ? 0.464 -7.534 -25.107 1.00 41.22 97 LEU A CA 1
ATOM 690 C C . LEU A 1 97 ? 1.574 -6.471 -25.117 1.00 41.22 97 LEU A C 1
ATOM 692 O O . LEU A 1 97 ? 2.512 -6.583 -25.902 1.00 41.22 97 LEU A O 1
ATOM 696 N N . GLU A 1 98 ? 1.434 -5.393 -24.337 1.00 44.66 98 GLU A N 1
ATOM 697 C CA . GLU A 1 98 ? 2.586 -4.564 -24.002 1.00 44.66 98 GLU A CA 1
ATOM 698 C C . GLU A 1 98 ? 3.594 -5.561 -23.446 1.00 44.66 98 GLU A C 1
ATOM 700 O O . GLU A 1 98 ? 3.283 -6.274 -22.486 1.00 44.66 98 GLU A O 1
ATOM 705 N N . GLU A 1 99 ? 4.750 -5.690 -24.101 1.00 47.09 99 GLU A N 1
ATOM 706 C CA . GLU A 1 99 ? 5.891 -6.366 -23.504 1.00 47.09 99 GLU A CA 1
ATOM 707 C C . GLU A 1 99 ? 6.065 -5.693 -22.158 1.00 47.09 99 GLU A C 1
ATOM 709 O O . GLU A 1 99 ? 6.481 -4.542 -22.121 1.00 47.09 99 GLU A O 1
ATOM 714 N N . THR A 1 100 ? 5.609 -6.334 -21.077 1.00 49.41 100 THR A N 1
ATOM 715 C CA . THR A 1 100 ? 5.629 -5.718 -19.758 1.00 49.41 100 THR A CA 1
ATOM 716 C C . THR A 1 100 ? 7.093 -5.472 -19.467 1.00 49.41 100 THR A C 1
ATOM 718 O O . THR A 1 100 ? 7.787 -6.452 -19.174 1.00 49.41 100 THR A O 1
ATOM 721 N N . PRO A 1 101 ? 7.588 -4.221 -19.555 1.00 56.84 101 PRO A N 1
ATOM 722 C CA . PRO A 1 101 ? 8.942 -3.970 -19.130 1.00 56.84 101 PRO A CA 1
ATOM 723 C C . PRO A 1 101 ? 8.930 -4.342 -17.654 1.00 56.84 101 PRO A C 1
ATOM 725 O O . PRO A 1 101 ? 7.968 -3.989 -16.946 1.00 56.84 101 PRO A O 1
ATOM 728 N N . GLU A 1 102 ? 9.937 -5.093 -17.207 1.00 61.84 102 GLU A N 1
ATOM 729 C CA . GLU A 1 102 ? 10.142 -5.322 -15.778 1.00 61.84 102 GLU A CA 1
ATOM 730 C C . GLU A 1 102 ? 9.900 -3.999 -15.046 1.00 61.84 102 GLU A C 1
ATOM 732 O O . GLU A 1 102 ? 10.306 -2.937 -15.534 1.00 61.84 102 GLU A O 1
ATOM 737 N N . ALA A 1 103 ? 9.117 -4.042 -13.962 1.00 64.56 103 ALA A N 1
ATOM 738 C CA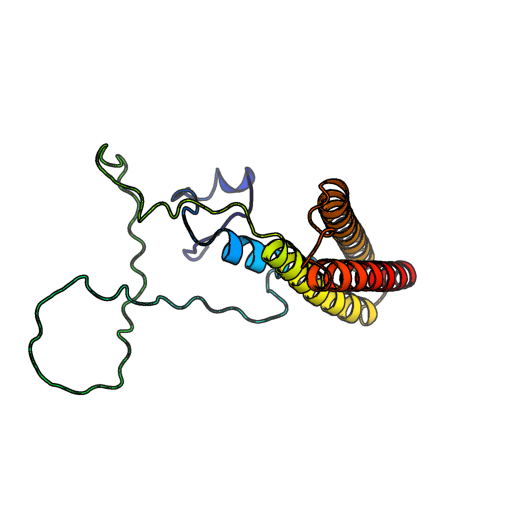 . ALA A 1 103 ? 8.749 -2.829 -13.246 1.00 64.56 103 ALA A CA 1
ATOM 739 C C . ALA A 1 103 ? 10.026 -2.048 -12.954 1.00 64.56 103 ALA A C 1
ATOM 741 O O . ALA A 1 103 ? 10.990 -2.594 -12.410 1.00 64.56 103 ALA A O 1
ATOM 742 N N . THR A 1 104 ? 10.058 -0.787 -13.378 1.00 83.19 104 THR A N 1
ATOM 743 C CA . THR A 1 104 ? 11.249 0.007 -13.115 1.00 83.19 104 THR A CA 1
ATOM 744 C C . THR A 1 104 ? 11.346 0.203 -11.608 1.00 83.19 104 THR A C 1
ATOM 746 O O . THR A 1 104 ? 10.346 0.304 -10.897 1.00 83.19 104 THR A O 1
ATOM 749 N N . THR A 1 105 ? 12.566 0.266 -11.101 1.00 87.94 105 THR A N 1
ATOM 750 C CA . THR A 1 105 ? 12.851 0.489 -9.679 1.00 87.94 105 THR A CA 1
ATOM 751 C C . THR A 1 105 ? 12.103 1.699 -9.135 1.00 87.94 105 THR A C 1
ATOM 753 O O . THR A 1 105 ? 11.537 1.648 -8.048 1.00 87.94 105 THR A O 1
ATOM 756 N N . THR A 1 106 ? 12.054 2.768 -9.930 1.00 88.81 106 THR A N 1
ATOM 757 C CA . THR A 1 106 ? 11.308 3.990 -9.635 1.00 88.81 106 THR A CA 1
ATOM 758 C C . THR A 1 106 ? 9.831 3.698 -9.394 1.00 88.81 106 THR A C 1
ATOM 760 O O . THR A 1 106 ? 9.270 4.132 -8.393 1.00 88.81 106 THR A O 1
ATOM 763 N N . GLU A 1 107 ? 9.201 2.906 -10.261 1.00 86.62 107 GLU A N 1
ATOM 764 C CA . GLU A 1 107 ? 7.786 2.552 -10.133 1.00 86.62 107 GLU A CA 1
ATOM 765 C C . GLU A 1 107 ? 7.513 1.687 -8.905 1.00 86.62 107 GLU A C 1
ATOM 767 O O . GLU A 1 107 ? 6.506 1.895 -8.227 1.00 86.62 107 GLU A O 1
ATOM 772 N N . GLU A 1 108 ? 8.398 0.740 -8.586 1.00 90.25 108 GLU A N 1
ATOM 773 C CA . GLU A 1 108 ? 8.264 -0.054 -7.362 1.00 90.25 108 GLU A CA 1
ATOM 774 C C . GLU A 1 108 ? 8.325 0.844 -6.114 1.00 90.25 108 GLU A C 1
ATOM 776 O O . GLU A 1 108 ? 7.489 0.708 -5.215 1.00 90.25 108 GLU A O 1
ATOM 781 N N . LEU A 1 109 ? 9.253 1.810 -6.078 1.00 92.56 109 LEU A N 1
ATOM 782 C CA . LEU A 1 109 ? 9.358 2.797 -4.997 1.00 92.56 109 LEU A CA 1
ATOM 783 C C . LEU A 1 109 ? 8.132 3.720 -4.924 1.00 92.56 109 LEU A C 1
ATOM 785 O O . LEU A 1 109 ? 7.679 4.041 -3.825 1.00 92.56 109 LEU A O 1
ATOM 789 N N . GLU A 1 110 ? 7.551 4.116 -6.058 1.00 91.88 110 GLU A N 1
ATOM 790 C CA . GLU A 1 110 ? 6.306 4.897 -6.105 1.00 91.88 110 GLU A CA 1
ATOM 791 C C . GLU A 1 110 ? 5.103 4.114 -5.562 1.00 91.88 110 GLU A C 1
ATOM 793 O O . GLU A 1 110 ? 4.294 4.655 -4.798 1.00 91.88 110 GLU A O 1
ATOM 798 N N . VAL A 1 111 ? 4.979 2.832 -5.922 1.00 91.06 111 VAL A N 1
ATOM 799 C CA . VAL A 1 111 ? 3.923 1.951 -5.397 1.00 91.06 111 VAL A CA 1
ATOM 800 C C . VAL A 1 111 ? 4.078 1.788 -3.887 1.00 91.06 111 VAL A C 1
ATOM 802 O O . VAL A 1 111 ? 3.093 1.914 -3.161 1.00 91.06 111 VAL A O 1
ATOM 805 N N . MET A 1 112 ? 5.303 1.571 -3.397 1.00 94.19 112 MET A N 1
ATOM 806 C CA . MET A 1 112 ? 5.579 1.512 -1.958 1.00 94.19 112 MET A CA 1
ATOM 807 C C . MET A 1 112 ? 5.273 2.841 -1.257 1.00 94.19 112 MET A C 1
ATOM 809 O O . MET A 1 112 ? 4.681 2.834 -0.182 1.00 94.19 112 MET A O 1
ATOM 813 N N . GLY A 1 113 ? 5.605 3.981 -1.866 1.00 94.56 113 GLY A N 1
ATOM 814 C CA . GLY A 1 113 ? 5.247 5.299 -1.337 1.00 94.56 113 GLY A CA 1
ATOM 815 C C . GLY A 1 113 ? 3.735 5.479 -1.185 1.00 94.56 113 GLY A C 1
ATOM 816 O O . GLY A 1 113 ? 3.270 5.886 -0.121 1.00 94.56 113 GLY A O 1
ATOM 817 N N . THR A 1 114 ? 2.974 5.086 -2.210 1.00 92.12 114 THR A N 1
ATOM 818 C CA . THR A 1 114 ? 1.501 5.133 -2.209 1.00 92.12 114 THR A CA 1
ATOM 819 C C . THR A 1 114 ? 0.897 4.213 -1.142 1.00 92.12 114 THR A C 1
ATOM 821 O O . THR A 1 114 ? -0.084 4.567 -0.485 1.00 92.12 114 THR A O 1
ATOM 824 N N . ASP A 1 115 ? 1.484 3.030 -0.947 1.00 93.12 115 ASP A N 1
ATOM 825 C CA . ASP A 1 115 ? 1.091 2.105 0.117 1.00 93.12 115 ASP A CA 1
ATOM 826 C C . ASP A 1 115 ? 1.269 2.774 1.486 1.00 93.12 115 ASP A C 1
ATOM 828 O O . ASP A 1 115 ? 0.306 2.912 2.236 1.00 93.12 115 ASP A O 1
ATOM 832 N N . LEU A 1 116 ? 2.461 3.311 1.773 1.00 95.88 116 LEU A N 1
ATOM 833 C CA . LEU A 1 116 ? 2.750 3.977 3.048 1.00 95.88 116 LEU A CA 1
ATOM 834 C C . LEU A 1 116 ? 1.876 5.214 3.307 1.00 95.88 116 LEU A C 1
ATOM 836 O O . LEU A 1 116 ? 1.535 5.457 4.462 1.00 95.88 116 LEU A O 1
ATOM 840 N N . ASP A 1 117 ? 1.484 5.971 2.274 1.00 94.19 117 ASP A N 1
ATOM 841 C CA . ASP A 1 117 ? 0.490 7.052 2.404 1.00 94.19 117 ASP A CA 1
ATOM 842 C C . ASP A 1 117 ? -0.850 6.537 2.931 1.00 94.19 117 ASP A C 1
ATOM 844 O O . ASP A 1 117 ? -1.469 7.155 3.796 1.00 94.19 117 ASP A O 1
ATOM 848 N N . THR A 1 118 ? -1.292 5.395 2.412 1.00 92.00 118 THR A N 1
ATOM 849 C CA . THR A 1 118 ? -2.563 4.780 2.803 1.00 92.00 118 THR A CA 1
ATOM 850 C C . THR A 1 118 ? -2.482 4.242 4.229 1.00 92.00 118 THR A C 1
ATOM 852 O O . THR A 1 118 ? -3.368 4.499 5.040 1.00 92.00 118 THR A O 1
ATOM 855 N N . ARG A 1 119 ? -1.380 3.565 4.573 1.00 95.12 119 ARG A N 1
ATOM 856 C CA . ARG A 1 119 ? -1.157 3.032 5.926 1.00 95.12 119 ARG A CA 1
ATOM 857 C C . ARG A 1 119 ? -1.044 4.141 6.975 1.00 95.12 119 ARG A C 1
ATOM 859 O O . ARG A 1 119 ? -1.500 3.961 8.098 1.00 95.12 119 ARG A O 1
ATOM 866 N N . ASP A 1 120 ? -0.462 5.290 6.631 1.00 95.81 120 ASP A N 1
ATOM 867 C CA . ASP A 1 120 ? -0.419 6.444 7.535 1.00 95.81 120 ASP A CA 1
ATOM 868 C C . ASP A 1 120 ? -1.827 6.969 7.846 1.00 95.81 120 ASP A C 1
ATOM 870 O O . ASP A 1 120 ? -2.151 7.184 9.014 1.00 95.81 120 ASP A O 1
ATOM 874 N N . ALA A 1 121 ? -2.695 7.089 6.834 1.00 92.69 121 ALA A N 1
ATOM 875 C CA . ALA A 1 121 ? -4.093 7.471 7.038 1.00 92.69 121 ALA A CA 1
ATOM 876 C C . ALA A 1 121 ? -4.823 6.485 7.971 1.00 92.69 121 ALA A C 1
ATOM 878 O O . ALA A 1 121 ? -5.439 6.912 8.947 1.00 92.69 121 ALA A O 1
ATOM 879 N N . GLU A 1 122 ? -4.662 5.176 7.754 1.00 93.38 122 GLU A N 1
ATOM 880 C CA . GLU A 1 122 ? -5.241 4.133 8.617 1.00 93.38 122 GLU A CA 1
ATOM 881 C C . GLU A 1 122 ? -4.720 4.214 10.061 1.0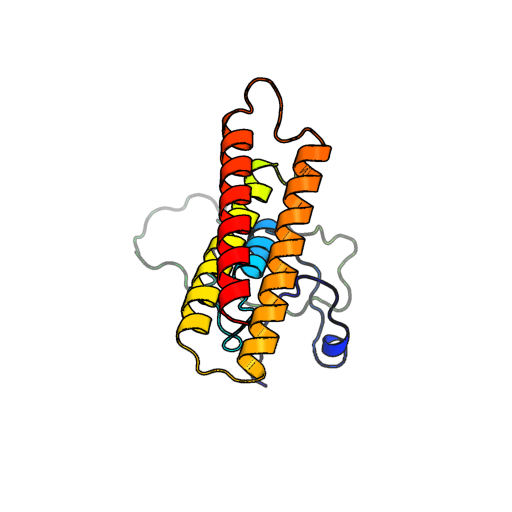0 93.38 122 GLU A C 1
ATOM 883 O O . GLU A 1 122 ? -5.483 4.070 11.016 1.00 93.38 122 GLU A O 1
ATOM 888 N N . VAL A 1 123 ? -3.431 4.512 10.261 1.00 95.25 123 VAL A N 1
ATOM 889 C CA . VAL A 1 123 ? -2.873 4.752 11.602 1.00 95.25 123 VAL A CA 1
ATOM 890 C C . VAL A 1 123 ? -3.535 5.960 12.271 1.00 95.25 123 VAL A C 1
ATOM 892 O O . VAL A 1 123 ? -3.778 5.923 13.481 1.00 95.25 123 VAL A O 1
ATOM 895 N N . GLN A 1 124 ? -3.831 7.032 11.528 1.00 95.06 124 GLN A N 1
ATOM 896 C CA . GLN A 1 124 ? -4.562 8.176 12.084 1.00 95.06 124 GLN A CA 1
ATOM 897 C C . GLN A 1 124 ? -6.006 7.812 12.444 1.00 95.06 124 GLN A C 1
ATOM 899 O O . GLN A 1 124 ? -6.484 8.252 13.487 1.00 95.06 124 GLN A O 1
ATOM 904 N N . GLU A 1 125 ? -6.679 6.978 11.654 1.00 92.94 125 GLU A N 1
ATOM 905 C CA . GLU A 1 125 ? -8.026 6.490 11.969 1.00 92.94 125 GLU A CA 1
ATOM 906 C C . GLU A 1 125 ? -8.030 5.613 13.230 1.00 92.94 125 GLU A C 1
ATOM 908 O O . GLU A 1 125 ? -8.800 5.860 14.160 1.00 92.94 125 GLU A O 1
ATOM 913 N N . LEU A 1 126 ? -7.108 4.651 13.334 1.00 94.31 126 LEU A N 1
ATOM 914 C CA . LEU A 1 126 ? -6.985 3.764 14.499 1.00 94.31 126 LEU A CA 1
ATOM 915 C C . LEU A 1 126 ? -6.631 4.499 15.797 1.00 94.31 126 LEU A C 1
ATOM 917 O O . LEU A 1 126 ? -6.960 4.023 16.888 1.00 94.31 126 LEU A O 1
ATOM 921 N N . LYS A 1 127 ? -5.966 5.658 15.713 1.00 95.81 127 LYS A N 1
ATOM 922 C CA . LYS A 1 127 ? -5.734 6.530 16.876 1.00 95.81 127 LYS A CA 1
ATOM 923 C C . LYS A 1 127 ? -7.028 7.089 17.460 1.00 95.81 127 LYS A C 1
ATOM 925 O O . LYS A 1 127 ? -7.072 7.311 18.664 1.00 95.81 127 LYS A O 1
ATOM 930 N N . GLN A 1 128 ? -8.043 7.318 16.628 1.00 95.38 128 GLN A N 1
ATOM 931 C CA . GLN A 1 128 ? -9.328 7.881 17.053 1.00 95.38 128 GLN A CA 1
ATOM 932 C C . GLN A 1 128 ? -10.308 6.814 17.551 1.00 95.38 128 GLN A C 1
ATOM 934 O O . GLN A 1 128 ? -11.308 7.137 18.190 1.00 95.38 128 GLN A O 1
ATOM 939 N N . GLN A 1 129 ? -10.041 5.539 17.266 1.00 93.44 129 GLN A N 1
ATOM 940 C CA . GLN A 1 129 ? -10.882 4.435 17.711 1.00 93.44 129 GLN A CA 1
ATOM 941 C C . GLN A 1 129 ? -10.629 4.083 19.181 1.00 93.44 129 GLN A C 1
ATOM 943 O O . GLN A 1 129 ? -9.491 4.058 19.656 1.00 93.44 129 GLN A O 1
ATOM 948 N N . VAL A 1 130 ? -11.705 3.741 19.893 1.00 94.50 130 VAL A N 1
ATOM 949 C CA . VAL A 1 130 ? -11.628 3.178 21.247 1.00 94.50 130 VAL A CA 1
ATOM 950 C C . VAL A 1 130 ? -10.965 1.800 21.190 1.00 94.50 130 VAL A C 1
ATOM 952 O O . VAL A 1 130 ? -11.101 1.070 20.208 1.00 94.50 130 VAL A O 1
ATOM 955 N N . PHE A 1 131 ? -10.242 1.436 22.249 1.00 95.12 131 PHE A N 1
ATOM 956 C CA . PHE A 1 131 ? -9.635 0.116 22.369 1.00 95.12 131 PHE A CA 1
ATOM 957 C C . PHE A 1 131 ? -10.686 -0.991 22.214 1.00 95.12 131 PHE A C 1
ATOM 959 O O . PHE A 1 131 ? -11.634 -1.088 22.992 1.00 95.12 131 PHE A O 1
ATOM 966 N N . SER A 1 132 ? -10.505 -1.823 21.193 1.00 95.19 132 SER A N 1
ATOM 967 C CA . SER A 1 132 ? -11.396 -2.922 20.848 1.00 95.19 132 SER A CA 1
ATOM 968 C C . SER A 1 132 ? -10.587 -4.060 20.229 1.00 95.19 132 SER A C 1
ATOM 970 O O . SER A 1 132 ? -9.453 -3.869 19.785 1.00 95.19 132 SER A O 1
ATOM 972 N N . ARG A 1 133 ? -11.182 -5.253 20.173 1.00 94.50 133 ARG A N 1
ATOM 973 C CA . ARG A 1 133 ? -10.578 -6.399 19.487 1.00 94.50 133 ARG A CA 1
ATOM 974 C C . ARG A 1 133 ? -10.355 -6.118 17.997 1.00 94.50 133 ARG A C 1
ATOM 976 O O . ARG A 1 133 ? -9.286 -6.416 17.480 1.00 94.50 133 ARG A O 1
ATOM 983 N N . GLU A 1 134 ? -11.333 -5.503 17.337 1.00 93.19 134 GLU A N 1
ATOM 984 C CA . GLU A 1 134 ? -11.250 -5.120 15.921 1.00 93.19 134 GLU A CA 1
ATOM 985 C C . GLU A 1 134 ? -10.072 -4.169 15.670 1.00 93.19 134 GLU A C 1
ATOM 987 O O . GLU A 1 134 ? -9.282 -4.375 14.751 1.00 93.19 134 GLU A O 1
ATOM 992 N N . ARG A 1 135 ? -9.878 -3.185 16.557 1.00 93.94 135 ARG A N 1
ATOM 993 C CA . ARG A 1 135 ? -8.731 -2.274 16.510 1.00 93.94 135 ARG A CA 1
ATOM 994 C C . ARG A 1 135 ? -7.401 -3.020 16.647 1.00 93.94 135 ARG A C 1
ATOM 996 O O . ARG A 1 135 ? -6.451 -2.686 15.950 1.00 93.94 135 ARG A O 1
ATOM 1003 N N . GLN A 1 136 ? -7.306 -4.023 17.520 1.00 95.50 136 GLN A N 1
ATOM 1004 C CA . GLN A 1 136 ? -6.078 -4.815 17.675 1.00 95.50 136 GLN A CA 1
ATOM 1005 C C . GLN A 1 136 ? -5.777 -5.679 16.445 1.00 95.50 136 GLN A C 1
ATOM 1007 O O . GLN A 1 136 ? -4.629 -5.740 16.008 1.00 95.50 136 GLN A O 1
ATOM 1012 N N . GLU A 1 137 ? -6.798 -6.317 15.870 1.00 94.88 137 GLU A N 1
ATOM 1013 C CA . GLU A 1 137 ? -6.671 -7.093 14.630 1.00 94.88 137 GLU A CA 1
ATOM 1014 C C . GLU A 1 137 ? -6.207 -6.191 13.473 1.00 94.88 137 GLU A C 1
ATOM 1016 O O . GLU A 1 137 ? -5.290 -6.546 12.730 1.00 94.88 137 GLU A O 1
ATOM 1021 N N . ALA A 1 138 ? -6.752 -4.977 13.393 1.00 93.69 138 ALA A N 1
ATOM 1022 C CA . ALA A 1 138 ? -6.334 -3.953 12.445 1.00 93.69 138 ALA A CA 1
ATOM 1023 C C . ALA A 1 138 ? -4.874 -3.498 12.637 1.00 93.69 138 ALA A C 1
ATOM 1025 O O . ALA A 1 138 ? -4.121 -3.406 11.666 1.00 93.69 138 ALA A O 1
ATOM 1026 N N . VAL A 1 139 ? -4.437 -3.260 13.880 1.00 95.50 139 VAL A N 1
ATOM 1027 C CA . VAL A 1 139 ? -3.030 -2.935 14.184 1.00 95.50 139 VAL A CA 1
ATOM 1028 C C . VAL A 1 139 ? -2.101 -4.081 13.766 1.00 95.50 139 VAL A C 1
ATOM 1030 O O . VAL A 1 139 ? -1.066 -3.833 13.151 1.00 95.50 139 VAL A O 1
ATOM 1033 N N . ALA A 1 140 ? -2.481 -5.335 14.025 1.00 95.44 140 ALA A N 1
ATOM 1034 C CA . ALA A 1 140 ? -1.696 -6.498 13.611 1.00 95.44 140 ALA A CA 1
ATOM 1035 C C . ALA A 1 140 ? -1.600 -6.627 12.077 1.00 95.44 140 ALA A C 1
ATOM 1037 O O . ALA A 1 140 ? -0.533 -6.949 11.544 1.00 95.44 140 ALA A O 1
ATOM 1038 N N . ALA A 1 141 ? -2.688 -6.336 11.354 1.00 93.75 141 ALA A N 1
ATOM 1039 C CA . ALA A 1 141 ? -2.695 -6.313 9.892 1.00 93.75 141 ALA A CA 1
ATOM 1040 C C . ALA A 1 141 ? -1.770 -5.218 9.328 1.00 93.75 141 ALA A C 1
ATOM 1042 O O . ALA A 1 141 ? -0.990 -5.485 8.407 1.00 93.75 141 ALA A O 1
ATOM 1043 N N . LEU A 1 142 ? -1.795 -4.015 9.916 1.00 95.00 142 LEU A N 1
ATOM 1044 C CA . LEU A 1 142 ? -0.872 -2.928 9.577 1.00 95.00 142 LEU A CA 1
ATOM 1045 C C . LEU A 1 142 ? 0.588 -3.328 9.800 1.00 95.00 142 LEU A C 1
ATOM 1047 O O . LEU A 1 142 ? 1.415 -3.127 8.912 1.00 95.00 142 LEU A O 1
ATOM 1051 N N . ASP A 1 143 ? 0.908 -3.924 10.950 1.00 96.12 143 ASP A N 1
ATOM 1052 C CA . ASP A 1 143 ? 2.271 -4.360 11.270 1.00 96.12 143 ASP A CA 1
ATOM 1053 C C . ASP A 1 143 ? 2.780 -5.401 10.260 1.00 96.12 143 ASP A C 1
ATOM 1055 O O . ASP A 1 143 ? 3.896 -5.278 9.745 1.00 96.12 143 ASP A O 1
ATOM 1059 N N . SER A 1 144 ? 1.944 -6.385 9.909 1.00 95.62 144 SER A N 1
ATOM 1060 C CA . SER A 1 144 ? 2.268 -7.379 8.879 1.00 95.62 144 SER A CA 1
ATOM 1061 C C . SER A 1 144 ? 2.529 -6.723 7.520 1.00 95.62 144 SER A C 1
ATOM 1063 O O . SER A 1 144 ? 3.508 -7.050 6.839 1.00 95.62 144 SER A O 1
ATOM 1065 N N . ARG A 1 145 ? 1.703 -5.742 7.134 1.00 95.12 145 ARG A N 1
ATOM 1066 C CA . ARG A 1 145 ? 1.874 -5.034 5.864 1.00 95.12 145 ARG A CA 1
ATOM 1067 C C . ARG A 1 145 ? 3.144 -4.185 5.840 1.00 95.12 145 ARG A C 1
ATOM 1069 O O . ARG A 1 145 ? 3.880 -4.244 4.856 1.00 95.12 145 ARG A O 1
ATOM 1076 N N . LEU A 1 146 ? 3.437 -3.438 6.905 1.00 96.56 146 LEU A N 1
ATOM 1077 C CA . LEU A 1 146 ? 4.658 -2.632 7.017 1.00 96.56 146 LEU A CA 1
ATOM 1078 C C . LEU A 1 146 ? 5.919 -3.507 6.974 1.00 96.56 146 LEU A C 1
ATOM 1080 O O . LEU A 1 146 ? 6.899 -3.132 6.328 1.00 96.56 146 LEU A O 1
ATOM 1084 N N . ALA A 1 147 ? 5.881 -4.693 7.591 1.00 96.81 147 ALA A N 1
ATOM 1085 C CA . ALA A 1 147 ? 6.962 -5.670 7.493 1.00 96.81 147 ALA A CA 1
ATOM 1086 C C . ALA A 1 147 ? 7.167 -6.153 6.046 1.00 96.81 147 ALA A C 1
ATOM 1088 O O . ALA A 1 147 ? 8.301 -6.193 5.570 1.00 96.81 147 ALA A O 1
ATOM 1089 N N . ALA A 1 148 ? 6.086 -6.439 5.313 1.00 95.69 148 ALA A N 1
ATOM 1090 C CA . ALA A 1 148 ? 6.167 -6.847 3.911 1.00 95.69 148 ALA A CA 1
ATOM 1091 C C . ALA A 1 148 ? 6.747 -5.745 3.002 1.00 95.69 148 ALA A C 1
ATOM 1093 O O . ALA A 1 148 ? 7.568 -6.037 2.132 1.00 95.69 148 ALA A O 1
ATOM 1094 N N . VAL A 1 149 ? 6.364 -4.478 3.206 1.00 95.88 149 VAL A N 1
ATOM 1095 C CA . VAL A 1 149 ? 6.940 -3.338 2.464 1.00 95.88 149 VAL A CA 1
ATOM 1096 C C . VAL A 1 149 ? 8.422 -3.159 2.807 1.00 95.88 149 VAL A C 1
ATOM 1098 O O . VAL A 1 149 ? 9.237 -2.971 1.907 1.00 95.88 149 VAL A O 1
ATOM 1101 N N . SER A 1 150 ? 8.795 -3.287 4.086 1.00 97.31 150 SER A N 1
ATOM 1102 C CA . SER A 1 150 ? 10.199 -3.248 4.511 1.00 97.31 150 SER A CA 1
ATOM 1103 C C . SER A 1 150 ? 11.032 -4.336 3.840 1.00 97.31 150 SER A C 1
ATOM 1105 O O . SER A 1 150 ? 12.133 -4.046 3.379 1.00 97.31 150 SER A O 1
ATOM 1107 N N . GLN A 1 151 ? 10.520 -5.568 3.775 1.00 97.19 151 GLN A N 1
ATOM 1108 C CA . GLN A 1 151 ? 11.228 -6.678 3.140 1.00 97.19 151 GLN A CA 1
ATOM 1109 C C . GLN A 1 151 ? 11.447 -6.407 1.650 1.00 97.19 151 GLN A C 1
ATOM 1111 O O . GLN A 1 151 ? 12.567 -6.508 1.167 1.00 97.19 151 GLN A O 1
ATOM 1116 N N . ARG A 1 152 ? 10.406 -5.961 0.937 1.00 94.81 152 ARG A N 1
ATOM 1117 C CA . ARG A 1 152 ? 10.512 -5.618 -0.491 1.00 94.81 152 ARG A CA 1
ATOM 1118 C C . ARG A 1 152 ? 11.567 -4.548 -0.766 1.00 94.81 152 ARG A C 1
ATOM 1120 O O . ARG A 1 152 ? 12.307 -4.647 -1.742 1.00 94.81 152 ARG A O 1
ATOM 1127 N N . LEU A 1 153 ? 11.650 -3.536 0.096 1.00 95.62 153 LEU A N 1
ATOM 1128 C CA . LEU A 1 153 ? 12.653 -2.483 -0.024 1.00 95.62 153 LEU A CA 1
ATOM 1129 C C . LEU A 1 153 ? 14.074 -3.013 0.225 1.00 95.62 153 LEU A C 1
ATOM 1131 O O . LEU A 1 153 ? 14.997 -2.644 -0.496 1.00 95.62 153 LEU A O 1
ATOM 1135 N N . GLN A 1 154 ? 14.246 -3.921 1.190 1.00 95.62 154 GLN A N 1
ATOM 1136 C CA . GLN A 1 154 ? 15.522 -4.607 1.422 1.00 95.62 154 GLN A CA 1
ATOM 1137 C C . GLN A 1 154 ? 15.916 -5.495 0.234 1.00 95.62 154 GLN A C 1
ATOM 1139 O O . GLN A 1 154 ? 17.080 -5.506 -0.158 1.00 95.62 154 GLN A O 1
ATOM 1144 N N . ASP A 1 155 ? 14.959 -6.184 -0.390 1.00 94.94 155 ASP A N 1
ATOM 1145 C CA . ASP A 1 155 ? 15.213 -7.022 -1.567 1.00 94.94 155 ASP A CA 1
ATOM 1146 C C . ASP A 1 155 ? 15.672 -6.183 -2.776 1.00 94.94 155 ASP A C 1
ATOM 1148 O O . ASP A 1 155 ? 16.479 -6.631 -3.592 1.00 94.94 155 ASP A O 1
ATOM 1152 N N . LEU A 1 156 ? 15.178 -4.949 -2.917 1.00 93.38 156 LEU A N 1
ATOM 1153 C CA . LEU A 1 156 ? 15.645 -4.005 -3.942 1.00 93.38 156 LEU A CA 1
ATOM 1154 C C . LEU A 1 156 ? 17.085 -3.539 -3.713 1.00 93.38 156 LEU A C 1
ATOM 1156 O O . LEU A 1 156 ? 17.861 -3.413 -4.663 1.00 93.38 156 LEU A O 1
ATOM 1160 N N . GLU A 1 157 ? 17.453 -3.316 -2.458 1.00 92.94 157 GLU A N 1
ATOM 1161 C CA . GLU A 1 157 ? 18.811 -2.939 -2.071 1.00 92.94 157 GLU A CA 1
ATOM 1162 C C . GLU A 1 157 ? 19.794 -4.089 -2.224 1.00 92.94 157 GLU A C 1
ATOM 1164 O O . GLU A 1 157 ? 20.878 -3.894 -2.767 1.00 92.94 157 GLU A O 1
ATOM 1169 N N . ALA A 1 158 ? 19.401 -5.295 -1.811 1.00 93.19 158 ALA A N 1
ATOM 1170 C CA . ALA A 1 158 ? 20.214 -6.498 -1.947 1.00 93.19 158 ALA A CA 1
ATOM 1171 C C . ALA A 1 158 ? 20.521 -6.818 -3.418 1.00 93.19 158 ALA A C 1
ATOM 1173 O O . ALA A 1 158 ? 21.606 -7.295 -3.740 1.00 93.19 158 ALA A O 1
ATOM 1174 N N . ARG A 1 159 ? 19.589 -6.500 -4.325 1.00 91.50 159 ARG A N 1
ATOM 1175 C CA . ARG A 1 159 ? 19.787 -6.584 -5.780 1.00 91.50 159 ARG A CA 1
ATOM 1176 C C . ARG A 1 159 ? 20.687 -5.468 -6.344 1.00 91.50 159 ARG A C 1
ATOM 1178 O O . ARG A 1 159 ? 20.946 -5.454 -7.543 1.00 91.50 159 ARG A O 1
ATOM 1185 N N . GLY A 1 160 ? 21.149 -4.524 -5.520 1.00 88.88 160 GLY A N 1
ATOM 1186 C CA . GLY A 1 160 ? 21.993 -3.399 -5.936 1.00 88.88 160 GLY A CA 1
ATOM 1187 C C . GLY A 1 160 ? 21.268 -2.386 -6.823 1.00 88.88 160 GLY A C 1
ATOM 1188 O O . GLY A 1 160 ? 21.901 -1.596 -7.517 1.00 88.88 160 GLY A O 1
ATOM 1189 N N . VAL A 1 161 ? 19.933 -2.404 -6.839 1.00 87.75 161 VAL A N 1
ATOM 1190 C CA . VAL A 1 161 ? 19.150 -1.604 -7.789 1.00 87.75 161 VAL A CA 1
ATOM 1191 C C . VAL A 1 161 ? 19.060 -0.141 -7.353 1.00 87.75 161 VAL A C 1
ATOM 1193 O O . VAL A 1 161 ? 18.908 0.745 -8.188 1.00 87.75 161 VAL A O 1
ATOM 1196 N N . LEU A 1 162 ? 19.211 0.124 -6.053 1.00 83.94 162 LEU A N 1
ATOM 1197 C CA . LEU A 1 162 ? 19.211 1.481 -5.498 1.00 83.94 162 LEU A CA 1
ATOM 1198 C C . LEU A 1 162 ? 20.593 2.150 -5.512 1.00 83.94 162 LEU A C 1
ATOM 1200 O O . LEU A 1 162 ? 20.663 3.360 -5.348 1.00 83.94 162 LEU A O 1
ATOM 1204 N N . ALA A 1 163 ? 21.672 1.391 -5.730 1.00 79.81 163 ALA A N 1
ATOM 1205 C CA . ALA A 1 163 ? 23.045 1.896 -5.716 1.00 79.81 163 ALA A CA 1
ATOM 1206 C C . ALA A 1 163 ? 23.646 1.935 -7.133 1.00 79.81 163 ALA A C 1
ATOM 1208 O O . ALA A 1 163 ? 23.331 1.090 -7.977 1.00 79.81 163 ALA A O 1
ATOM 1209 N N . GLY A 1 164 ? 24.507 2.919 -7.400 1.00 77.62 164 GLY A N 1
ATOM 1210 C CA . GLY A 1 164 ? 25.247 3.061 -8.659 1.00 77.62 164 GLY A CA 1
ATOM 1211 C C . GLY A 1 164 ? 25.344 4.505 -9.158 1.00 77.62 164 GLY A C 1
ATOM 1212 O O . GLY A 1 164 ? 24.608 5.384 -8.708 1.00 77.62 164 GLY A O 1
ATOM 1213 N N . GLU A 1 165 ? 26.250 4.745 -10.107 1.00 70.81 165 GLU A N 1
ATOM 1214 C CA . GLU A 1 165 ? 26.393 6.052 -10.759 1.00 70.81 165 GLU A CA 1
ATOM 1215 C C . GLU A 1 165 ? 25.059 6.484 -11.394 1.00 70.81 165 GLU A C 1
ATOM 1217 O O . GLU A 1 165 ? 24.421 5.721 -12.122 1.00 70.81 165 GLU A O 1
ATOM 1222 N N . GLY A 1 166 ? 24.606 7.700 -11.073 1.00 80.06 166 GLY A N 1
ATOM 1223 C CA . GLY A 1 166 ? 23.333 8.246 -11.555 1.00 80.06 166 GLY A CA 1
ATOM 1224 C C . GLY A 1 166 ? 22.078 7.776 -10.805 1.00 80.06 166 GLY A C 1
ATOM 1225 O O . GLY A 1 166 ? 20.973 8.063 -11.262 1.00 80.06 166 GLY A O 1
ATOM 1226 N N . ARG A 1 167 ? 22.208 7.074 -9.665 1.00 88.25 167 ARG A N 1
ATOM 1227 C CA . ARG A 1 167 ? 21.067 6.561 -8.869 1.00 88.25 167 ARG A CA 1
ATOM 1228 C C . ARG A 1 167 ? 20.854 7.233 -7.510 1.00 88.25 167 ARG A C 1
ATOM 1230 O O . ARG A 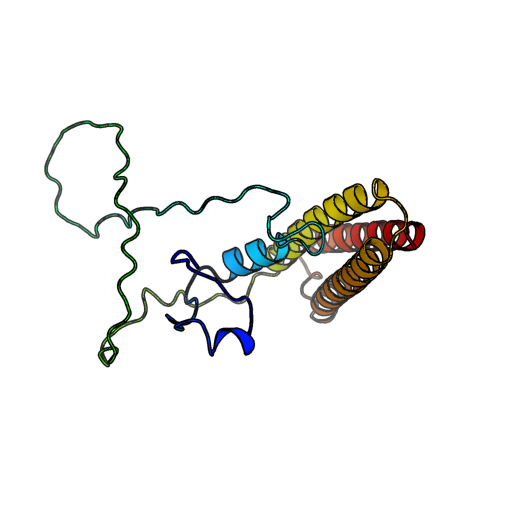1 167 ? 20.028 6.766 -6.731 1.00 88.25 167 ARG A O 1
ATOM 1237 N N . GLU A 1 168 ? 21.506 8.364 -7.253 1.00 91.00 168 GLU A N 1
ATOM 1238 C CA . GLU A 1 168 ? 21.396 9.117 -5.989 1.00 91.00 168 GLU A CA 1
ATOM 1239 C C . GLU A 1 168 ? 19.937 9.418 -5.594 1.00 91.00 168 GLU A C 1
ATOM 1241 O O . GLU A 1 168 ? 19.561 9.332 -4.426 1.00 91.00 168 GLU A O 1
ATOM 1246 N N . GLN A 1 169 ? 19.075 9.705 -6.577 1.00 90.12 169 GLN A N 1
ATOM 1247 C CA . GLN A 1 169 ? 17.654 9.955 -6.335 1.00 90.12 169 GLN A CA 1
ATOM 1248 C C . GLN A 1 169 ? 16.910 8.711 -5.819 1.00 90.12 169 GLN A C 1
ATOM 1250 O O . GLN A 1 169 ? 16.066 8.834 -4.930 1.00 90.12 169 GLN A O 1
ATOM 1255 N N . LEU A 1 170 ? 17.217 7.523 -6.351 1.00 91.38 170 LEU A N 1
ATOM 1256 C CA . LEU A 1 170 ? 16.593 6.264 -5.928 1.00 91.38 170 LEU A CA 1
ATOM 1257 C C . LEU A 1 170 ? 17.064 5.866 -4.529 1.00 91.38 170 LEU A C 1
ATOM 1259 O O . LEU A 1 170 ? 16.258 5.405 -3.721 1.00 91.38 170 LEU A O 1
ATOM 1263 N N . GLU A 1 171 ? 18.341 6.093 -4.226 1.00 93.00 171 GLU A N 1
ATOM 1264 C CA . GLU A 1 171 ? 18.899 5.889 -2.890 1.00 93.00 171 GLU A CA 1
ATOM 1265 C C . GLU A 1 171 ? 18.238 6.822 -1.867 1.00 93.00 171 GLU A C 1
ATOM 1267 O O . GLU A 1 171 ? 17.758 6.366 -0.826 1.00 93.00 171 GLU A O 1
ATOM 1272 N N . MET A 1 172 ? 18.119 8.114 -2.191 1.00 94.31 172 MET A N 1
ATOM 1273 C CA . MET A 1 172 ? 17.438 9.092 -1.342 1.00 94.31 172 MET A CA 1
ATOM 1274 C C . MET A 1 172 ? 15.969 8.710 -1.112 1.00 94.31 172 MET A C 1
ATOM 1276 O O . MET A 1 172 ? 15.487 8.744 0.025 1.00 94.31 172 MET A O 1
ATOM 1280 N N . GLN A 1 173 ? 15.256 8.305 -2.169 1.00 94.31 173 GLN A N 1
ATOM 1281 C CA . GLN A 1 173 ? 13.867 7.855 -2.071 1.00 94.31 173 GLN A CA 1
ATOM 1282 C C . GLN A 1 173 ? 13.747 6.593 -1.204 1.00 94.31 173 GLN A C 1
ATOM 1284 O O . GLN A 1 173 ? 12.891 6.539 -0.319 1.00 94.31 173 GLN A O 1
ATOM 1289 N N . GLY A 1 174 ? 14.623 5.604 -1.397 1.00 94.75 174 GLY A N 1
ATOM 1290 C CA . GLY A 1 174 ? 14.676 4.392 -0.577 1.00 94.75 174 GLY A CA 1
ATOM 1291 C C . GLY A 1 174 ? 14.948 4.694 0.899 1.00 94.75 174 GLY A C 1
ATOM 1292 O O . GLY A 1 174 ? 14.238 4.202 1.781 1.00 94.75 174 GLY A O 1
ATOM 1293 N N . GLY A 1 175 ? 15.908 5.577 1.184 1.00 96.25 175 GLY A N 1
ATOM 1294 C CA . GLY A 1 175 ? 16.214 6.044 2.536 1.00 96.25 175 GLY A CA 1
ATOM 1295 C C . GLY A 1 175 ? 15.019 6.716 3.216 1.00 96.25 175 GLY A C 1
ATOM 1296 O O . GLY A 1 175 ? 14.698 6.403 4.367 1.00 96.25 175 GLY A O 1
ATOM 1297 N N . TRP A 1 176 ? 14.300 7.577 2.492 1.00 97.25 176 TRP A N 1
ATOM 1298 C CA . TRP A 1 176 ? 13.087 8.215 3.000 1.00 97.25 176 TRP A CA 1
ATOM 1299 C C . TRP A 1 176 ? 11.975 7.202 3.309 1.00 97.25 176 TRP A C 1
ATOM 1301 O O . TRP A 1 176 ? 11.376 7.253 4.387 1.00 97.25 176 TRP A O 1
ATOM 1311 N N . LEU A 1 177 ? 11.736 6.230 2.419 1.00 97.38 177 LEU A N 1
ATOM 1312 C CA . LEU A 1 177 ? 10.746 5.171 2.651 1.00 97.38 177 LEU A CA 1
ATOM 1313 C C . LEU A 1 177 ? 11.089 4.342 3.899 1.00 97.38 177 LEU A C 1
ATOM 1315 O O . LEU A 1 177 ? 10.202 4.056 4.704 1.00 97.38 177 LEU A O 1
ATOM 1319 N N . LYS A 1 178 ? 12.370 4.024 4.130 1.00 97.81 178 LYS A N 1
ATOM 1320 C CA . LYS A 1 178 ? 12.823 3.340 5.357 1.00 97.81 178 LYS A CA 1
ATOM 1321 C C . LYS A 1 178 ? 12.526 4.127 6.626 1.00 97.81 178 LYS A C 1
ATOM 1323 O O . LYS A 1 178 ? 12.076 3.544 7.615 1.00 97.81 178 LYS A O 1
ATOM 1328 N N . GLU A 1 179 ? 12.825 5.425 6.638 1.00 98.19 179 GLU A N 1
ATOM 1329 C CA . GLU A 1 179 ? 12.509 6.289 7.782 1.00 98.19 179 GLU A CA 1
ATOM 1330 C C . GLU A 1 179 ? 11.005 6.317 8.045 1.00 98.19 179 GLU A C 1
ATOM 1332 O O . GLU A 1 179 ? 10.557 6.191 9.189 1.00 98.19 179 GLU A O 1
ATOM 1337 N N . ARG A 1 180 ? 10.211 6.394 6.976 1.00 97.56 180 ARG A N 1
ATOM 1338 C CA . ARG A 1 180 ? 8.755 6.404 7.068 1.00 97.56 180 ARG A CA 1
ATOM 1339 C C . ARG A 1 180 ? 8.192 5.097 7.622 1.00 97.56 180 ARG A C 1
ATOM 1341 O O . ARG A 1 180 ? 7.366 5.138 8.531 1.00 97.56 180 ARG A O 1
ATOM 1348 N N . ILE A 1 181 ? 8.683 3.946 7.163 1.00 98.06 181 ILE A N 1
ATOM 1349 C CA . ILE A 1 181 ? 8.317 2.634 7.722 1.00 98.06 181 ILE A CA 1
ATOM 1350 C C . ILE A 1 181 ? 8.642 2.591 9.219 1.00 98.06 181 ILE A C 1
ATOM 1352 O O . ILE A 1 181 ? 7.782 2.253 10.031 1.00 98.06 181 ILE A O 1
ATOM 1356 N N . ARG A 1 182 ? 9.854 3.003 9.618 1.00 98.19 182 ARG A N 1
ATOM 1357 C CA . ARG A 1 182 ? 10.257 3.056 11.035 1.00 98.19 182 ARG A CA 1
ATOM 1358 C C . ARG A 1 182 ? 9.383 3.994 11.861 1.00 98.19 182 ARG A C 1
ATOM 1360 O O . ARG A 1 182 ? 9.122 3.726 13.035 1.00 98.19 182 ARG A O 1
ATOM 1367 N N . HIS A 1 183 ? 8.945 5.109 11.286 1.00 98.00 183 HIS A N 1
ATOM 1368 C CA . HIS A 1 183 ? 7.999 6.008 11.931 1.00 98.00 183 HIS A CA 1
ATOM 1369 C C . HIS A 1 183 ? 6.645 5.326 12.161 1.00 98.00 183 HIS A C 1
ATOM 1371 O O . HIS A 1 183 ? 6.189 5.284 13.305 1.00 98.00 183 HIS A O 1
ATOM 1377 N N . LEU A 1 184 ? 6.051 4.735 11.121 1.00 97.62 184 LEU A N 1
ATOM 1378 C CA . LEU A 1 184 ? 4.750 4.069 11.210 1.00 97.62 184 LEU A CA 1
ATOM 1379 C C . LEU A 1 184 ? 4.772 2.886 12.182 1.00 97.62 184 LEU A C 1
ATOM 1381 O O . LEU A 1 184 ? 3.897 2.809 13.035 1.00 97.62 184 LEU A O 1
ATOM 1385 N N . VAL A 1 185 ? 5.820 2.055 12.169 1.00 97.81 185 VAL A N 1
ATOM 1386 C CA . VAL A 1 185 ? 5.988 0.950 13.136 1.00 97.81 185 VAL A CA 1
ATOM 1387 C C . VAL A 1 185 ? 6.052 1.456 14.583 1.00 97.81 185 VAL A C 1
ATOM 1389 O O . VAL A 1 185 ? 5.538 0.830 15.508 1.00 97.81 185 VAL A O 1
ATOM 1392 N N . ARG A 1 186 ? 6.683 2.612 14.831 1.00 98.12 186 ARG A N 1
ATOM 1393 C CA . ARG A 1 186 ? 6.674 3.216 16.175 1.00 98.12 186 ARG A CA 1
ATOM 1394 C C . ARG A 1 186 ? 5.292 3.726 16.564 1.00 98.12 186 ARG A C 1
ATOM 1396 O O . ARG A 1 186 ? 4.983 3.731 17.752 1.00 98.12 186 ARG A O 1
ATOM 1403 N N . LEU A 1 187 ? 4.496 4.197 15.605 1.00 97.44 187 LEU A N 1
ATOM 1404 C CA . LEU A 1 187 ? 3.125 4.618 15.863 1.00 97.44 187 LEU A CA 1
ATOM 1405 C C . LEU A 1 187 ? 2.221 3.419 16.144 1.00 97.44 187 LEU A C 1
ATOM 1407 O O . LEU A 1 187 ? 1.530 3.455 17.154 1.00 97.44 187 LEU A O 1
ATOM 1411 N N . THR A 1 188 ? 2.263 2.359 15.332 1.00 95.50 188 THR A N 1
ATOM 1412 C CA . THR A 1 188 ? 1.433 1.155 15.525 1.00 95.50 188 THR A CA 1
ATOM 1413 C C . THR A 1 188 ? 1.705 0.489 16.871 1.00 95.50 188 THR A C 1
ATOM 1415 O O . THR A 1 188 ? 0.765 0.176 17.594 1.00 95.50 188 THR A O 1
ATOM 1418 N N . ARG A 1 189 ? 2.972 0.414 17.303 1.00 96.38 189 ARG A N 1
ATOM 1419 C CA . ARG A 1 189 ? 3.345 -0.071 18.648 1.00 96.38 189 ARG A CA 1
ATOM 1420 C C . ARG A 1 189 ? 2.753 0.735 19.804 1.00 96.38 189 ARG A C 1
ATOM 1422 O O . ARG A 1 189 ? 2.596 0.192 20.886 1.00 96.38 189 ARG A O 1
ATOM 1429 N N . LYS A 1 190 ? 2.452 2.022 19.608 1.00 96.88 190 LYS A N 1
ATOM 1430 C CA . LYS A 1 190 ? 1.782 2.852 20.627 1.00 96.88 190 LYS A CA 1
ATOM 1431 C C . LYS A 1 190 ? 0.264 2.649 20.651 1.00 96.88 190 LYS A C 1
ATOM 1433 O O . LYS A 1 190 ? -0.391 3.194 21.533 1.00 96.88 190 LYS A O 1
ATOM 1438 N N . LEU A 1 191 ? -0.297 1.960 19.653 1.00 93.75 191 LEU A N 1
ATOM 1439 C CA . LEU A 1 191 ? -1.730 1.667 19.560 1.00 93.75 191 LEU A CA 1
ATOM 1440 C C . LEU A 1 191 ? -2.103 0.310 20.162 1.00 93.75 191 LEU A C 1
ATOM 1442 O O . LEU A 1 191 ? -3.291 0.107 20.427 1.00 93.75 191 LEU A O 1
ATOM 1446 N N . GLN A 1 192 ? -1.120 -0.575 20.349 1.00 90.62 192 GLN A N 1
ATOM 1447 C CA . GLN A 1 192 ? -1.249 -1.844 21.073 1.00 90.62 192 GLN A CA 1
ATOM 1448 C C . GLN A 1 192 ? -1.483 -1.591 22.564 1.00 90.62 192 GLN A C 1
ATOM 1450 O O . GLN A 1 192 ? -2.368 -2.282 23.117 1.00 90.62 192 GLN A O 1
#

Foldseek 3Di:
DPDDDDDDLDDDPVCVVPDDDQDHDLDDNLVVLLVVLQADLDDDGAGPDDDDDDDDPDDPPDDDDDDDDDDPDDPPDPPPDDRQPPDDPPPDDPPDNPPPDDQQLVSLLVSLVSSLVRLVVVLVVLVPDDDDPSSVVSLVSSLVVLVVSVVVLVVCVVVVNCDDPPNVVSVVSSVVSVVSSVVSNVSSVVSD

pLDDT: mean 77.58, std 19.28, range [37.12, 98.19]

Secondary structure (DSSP, 8-state):
--------SS--TTTTTTS-------S-HHHHHHHHHTS-SSSSSS-SS-----PPPPPPS--------------------PPPPSS--TT---S---------HHHHHHHHHHHHHHHHHHHHHHHHSPS-HHHHHHHHHHHHHHHHHHHHHHHHHHTT-S-STT-HHHHHHHHHHHHHHHHHHHHHHTT-